Protein AF-A0A2D4SNC1-F1 (afdb_monomer_lite)

Secondary structure (DSSP, 8-state):
----------------------PPP--------HHHHHTT-------TT--SS--TTSBP---EEEBTTS-EEEHHHH--SS-EEEEEETT-BS-SS--SBGGGG-HHHHHHHS-SSEEEEEE--SS-HHHHHHHHHHHHHHHHHHHHTS-HHHHHHHHTTEEEBSS-TTT--HHHHHHHHSTTTBTBEEE-TT-BEEE----EEEEEE-HHHHHHTS--EEE-GGGGHHHHHHHHHHHHHHHHHHTS---------S----S------PPPPHHHHTT-S----------S-TTS-STTTSPPS----------TT-

pLDDT: mean 86.46, std 18.48, range [23.72, 98.62]

Foldseek 3Di:
DDDDDDDDDDDDDDDDDPDDCPDDPPPPPQVDDPVCVVVVHGFDQQDCVFDLDQWFFGFHHWFWFQFPVRDIDICNVPGGLGAKEWEAEQQDAQDPVGRHGLLVFPPLLLLVLADLRYAYEYAYAQDPLVNLQVVLVVSVVSLVVSLVVDDPVSSVSCVVRYTYTNGHLCPGDTSSVNLCVFQQAVRIWMQASVSGIGRDDFAFDPVQADPVCVVVVHDGTTGHPSSVSVVNVVSVVVVVVVVVVVPDPDPDDDFDPLDDDDPDDDTDDDDDDPVVVVVDDDDDDDDDADFPGRRHYCVPGGDDPDDDDDDDDDDPPD

Structure (mmCIF, N/CA/C/O backbone):
data_AF-A0A2D4SNC1-F1
#
_entry.id   AF-A0A2D4SNC1-F1
#
loop_
_atom_site.group_PDB
_atom_site.id
_atom_site.type_symbol
_atom_site.label_atom_id
_atom_site.label_alt_id
_atom_site.label_comp_id
_atom_site.label_asym_id
_atom_site.label_entity_id
_atom_site.label_seq_id
_atom_site.pdbx_PDB_ins_code
_atom_site.Cartn_x
_atom_site.Cartn_y
_atom_site.Cartn_z
_atom_site.occupancy
_atom_site.B_iso_or_equiv
_atom_site.auth_seq_id
_atom_site.auth_comp_id
_atom_site.auth_asym_id
_atom_site.auth_atom_id
_atom_site.pdbx_PDB_model_num
ATOM 1 N N . MET A 1 1 ? -47.574 -10.668 6.211 1.00 33.91 1 MET A N 1
ATOM 2 C CA . MET A 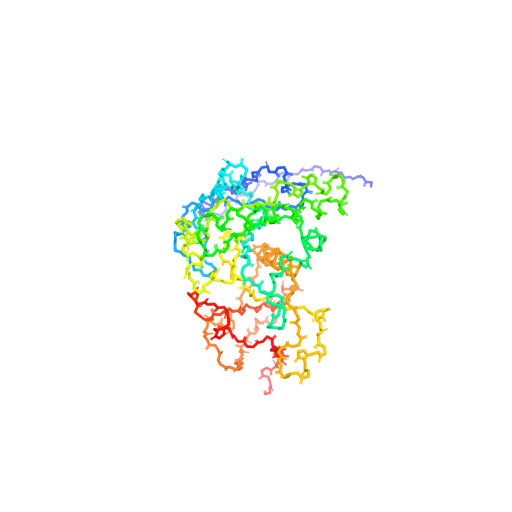1 1 ? -48.946 -10.119 6.174 1.00 33.91 1 MET A CA 1
ATOM 3 C C . MET A 1 1 ? -48.933 -8.880 7.048 1.00 33.91 1 MET A C 1
ATOM 5 O O . MET A 1 1 ? -48.588 -8.988 8.215 1.00 33.91 1 MET A O 1
ATOM 9 N N . TYR A 1 2 ? -49.148 -7.723 6.427 1.00 30.44 2 TYR A N 1
ATOM 10 C CA . TYR A 1 2 ? -49.111 -6.397 7.040 1.00 30.44 2 TYR A CA 1
ATOM 11 C C . TYR A 1 2 ? -50.141 -6.247 8.159 1.00 30.44 2 TYR A C 1
ATOM 13 O O . TYR A 1 2 ? -51.284 -6.667 7.981 1.00 30.44 2 TYR A O 1
ATOM 21 N N . GLN A 1 3 ? -49.785 -5.512 9.214 1.00 27.41 3 GLN A N 1
ATOM 22 C CA . GLN A 1 3 ? -50.750 -4.635 9.869 1.00 27.41 3 GLN A CA 1
ATOM 23 C C . GLN A 1 3 ? -50.052 -3.424 10.500 1.00 27.41 3 GLN A C 1
ATOM 25 O O . GLN A 1 3 ? -49.292 -3.539 11.453 1.00 27.41 3 GLN A O 1
ATOM 30 N N . VAL A 1 4 ? -50.319 -2.264 9.902 1.00 28.91 4 VAL A N 1
ATOM 31 C CA . VAL A 1 4 ? -50.059 -0.918 10.424 1.00 28.91 4 VAL A CA 1
ATOM 32 C C . VAL A 1 4 ? -51.271 -0.501 11.257 1.00 28.91 4 VAL A C 1
ATOM 34 O O . VAL A 1 4 ? -52.400 -0.755 10.833 1.00 28.91 4 VAL A O 1
ATOM 37 N N . LEU A 1 5 ? -51.061 0.198 12.379 1.00 24.62 5 LEU A N 1
ATOM 38 C CA . LEU A 1 5 ? -52.066 1.098 12.953 1.00 24.62 5 LEU A CA 1
ATOM 39 C C . LEU A 1 5 ? -51.427 2.252 13.742 1.00 24.62 5 LEU A C 1
ATOM 41 O O . LEU A 1 5 ? -50.414 2.094 14.414 1.00 24.62 5 LEU A O 1
ATOM 45 N N . LEU A 1 6 ? -52.045 3.417 13.552 1.00 23.72 6 LEU A N 1
ATOM 46 C CA . LEU A 1 6 ? -51.627 4.782 13.862 1.00 23.72 6 LEU A CA 1
ATOM 47 C C . LEU A 1 6 ? -51.580 5.155 15.356 1.00 23.72 6 LEU A C 1
ATOM 49 O O . LEU A 1 6 ? -52.456 4.778 16.123 1.00 23.72 6 LEU A O 1
ATOM 53 N N . SER A 1 7 ? -50.632 6.056 15.647 1.00 26.28 7 SER A N 1
ATOM 54 C CA . SER A 1 7 ? -50.731 7.322 16.405 1.00 26.28 7 SER A CA 1
ATOM 55 C C . SER A 1 7 ? -51.673 7.427 17.613 1.00 26.28 7 SER A C 1
ATOM 57 O O . SER A 1 7 ? -52.896 7.418 17.483 1.00 26.28 7 SER A O 1
ATOM 59 N N . SER A 1 8 ? -51.079 7.793 18.751 1.00 26.48 8 SER A N 1
ATOM 60 C CA . SER A 1 8 ? -51.712 8.688 19.723 1.00 26.48 8 SER A CA 1
ATOM 61 C C . SER A 1 8 ? -50.658 9.537 20.438 1.00 26.48 8 SER A C 1
ATOM 63 O O . SER A 1 8 ? -49.834 9.012 21.186 1.00 26.48 8 SER A O 1
ATOM 65 N N . LEU A 1 9 ? -50.720 10.853 20.195 1.00 26.95 9 LEU A N 1
ATOM 66 C CA . LEU A 1 9 ? -50.088 11.904 20.991 1.00 26.95 9 LEU A CA 1
ATOM 67 C C . LEU A 1 9 ? -50.525 11.792 22.459 1.00 26.95 9 LEU A C 1
ATOM 69 O O . LEU A 1 9 ? -51.722 11.769 22.743 1.00 26.95 9 LEU A O 1
ATOM 73 N N . TRP A 1 10 ? -49.561 11.867 23.372 1.00 27.09 10 TRP A N 1
ATOM 74 C CA . TRP A 1 10 ? -49.784 12.287 24.752 1.00 27.09 10 TRP A CA 1
ATOM 75 C C . TRP A 1 10 ? -48.894 13.494 25.045 1.00 27.09 10 TRP A C 1
ATOM 77 O O . TRP A 1 10 ? -47.672 13.403 24.993 1.00 27.09 10 TRP A O 1
ATOM 87 N N . PHE A 1 11 ? -49.529 14.626 25.347 1.00 27.56 11 PHE A N 1
ATOM 88 C CA . PHE A 1 11 ? -48.913 15.743 26.057 1.00 27.56 11 PHE A CA 1
ATOM 89 C C . PHE A 1 11 ? -49.155 15.535 27.554 1.00 27.56 11 PHE A C 1
ATOM 91 O O . PHE A 1 11 ? -50.308 15.483 27.979 1.00 27.56 11 PHE A O 1
ATOM 98 N N . LEU A 1 12 ? -48.085 15.474 28.345 1.00 31.78 12 LEU A N 1
ATOM 99 C CA . LEU A 1 12 ? -48.067 15.750 29.784 1.00 31.78 12 LEU A CA 1
ATOM 100 C C . LEU A 1 12 ? -46.707 16.389 30.096 1.00 31.78 12 LEU A C 1
ATOM 102 O O . LEU A 1 12 ? -45.673 15.903 29.649 1.00 31.78 12 LEU A O 1
ATOM 106 N N . GLY A 1 13 ? -46.746 17.550 30.749 1.00 27.00 13 GLY A N 1
ATOM 107 C CA . GLY A 1 13 ? -45.653 18.516 30.770 1.00 27.00 13 GLY A CA 1
ATOM 108 C C . GLY A 1 13 ? -44.622 18.384 31.895 1.00 27.00 13 GLY A C 1
ATOM 109 O O . GLY A 1 13 ? -44.850 17.738 32.912 1.00 27.00 13 GLY A O 1
ATOM 110 N N . CYS A 1 14 ? -43.539 19.131 31.654 1.00 28.50 14 CYS A N 1
ATOM 111 C CA . CYS A 1 14 ? -42.596 19.798 32.558 1.00 28.50 14 CYS A CA 1
ATOM 112 C C . CYS A 1 14 ? -41.757 18.962 33.542 1.00 28.50 14 CYS A C 1
ATOM 114 O O . CYS A 1 14 ? -42.181 18.649 34.650 1.00 28.50 14 CYS A O 1
ATOM 116 N N . SER A 1 15 ? -40.472 18.833 33.204 1.00 31.33 15 SER A N 1
ATOM 117 C CA . SER A 1 15 ? -39.383 19.166 34.127 1.00 31.33 15 SER A CA 1
ATOM 118 C C . SER A 1 15 ? -38.319 19.923 33.335 1.00 31.33 15 SER A C 1
ATOM 120 O O . SER A 1 15 ? -37.791 19.390 32.362 1.00 31.33 15 SER A O 1
ATOM 122 N N . ASP A 1 16 ? -38.030 21.158 33.742 1.00 36.19 16 ASP A N 1
ATOM 123 C CA . ASP A 1 16 ? -36.970 21.988 33.173 1.00 36.19 16 ASP A CA 1
ATOM 124 C C . ASP A 1 16 ? -35.609 21.324 33.428 1.00 36.19 16 ASP A C 1
ATOM 126 O O . ASP A 1 16 ? -35.079 21.336 34.540 1.00 36.19 16 ASP A O 1
ATOM 130 N N . LYS A 1 17 ? -35.052 20.714 32.386 1.00 34.75 17 LYS A N 1
ATOM 131 C CA . LYS A 1 17 ? -33.611 20.559 32.214 1.00 34.75 17 LYS A CA 1
ATOM 132 C C . LYS A 1 17 ? -33.291 21.211 30.882 1.00 34.75 17 LYS A C 1
ATOM 134 O O . LYS A 1 17 ? -33.881 20.839 29.872 1.00 34.75 17 LYS A O 1
ATOM 139 N N . GLU A 1 18 ? -32.413 22.207 30.913 1.00 34.00 18 GLU A N 1
ATOM 140 C CA . GLU A 1 18 ? -31.796 22.762 29.713 1.00 34.00 18 GLU A CA 1
ATOM 141 C C . GLU A 1 18 ? -31.235 21.592 28.901 1.00 34.00 18 GLU A C 1
ATOM 143 O O . GLU A 1 18 ? -30.325 20.891 29.342 1.00 34.00 18 GLU A O 1
ATOM 148 N N . ALA A 1 19 ? -31.867 21.322 27.761 1.00 33.94 19 ALA A N 1
ATOM 149 C CA . ALA A 1 19 ? -31.301 20.456 26.753 1.00 33.94 19 ALA A CA 1
ATOM 150 C C . ALA A 1 19 ? -30.138 21.237 26.145 1.00 33.94 19 ALA A C 1
ATOM 152 O O . ALA A 1 19 ? -30.351 22.295 25.550 1.00 33.94 19 ALA A O 1
ATOM 153 N N . GLU A 1 20 ? -28.917 20.742 26.342 1.00 39.06 20 GLU A N 1
ATOM 154 C CA . GLU A 1 20 ? -27.813 21.115 25.471 1.00 39.06 20 GLU A CA 1
ATOM 155 C C . GLU A 1 20 ? -28.263 20.862 24.032 1.00 39.06 20 GLU A C 1
ATOM 157 O O . GLU A 1 20 ? -28.732 19.773 23.686 1.00 39.06 20 GLU A O 1
ATOM 162 N N . ASP A 1 21 ? -28.175 21.923 23.235 1.00 34.75 21 ASP A N 1
ATOM 163 C CA . ASP A 1 21 ? -28.351 21.945 21.791 1.00 34.75 21 ASP A CA 1
ATOM 164 C C . ASP A 1 21 ? -27.293 21.027 21.168 1.00 34.75 21 ASP A C 1
ATOM 166 O O . ASP A 1 21 ? -26.218 21.447 20.743 1.00 34.75 21 ASP A O 1
ATOM 170 N N . THR A 1 22 ? -27.567 19.725 21.202 1.00 42.84 22 THR A N 1
ATOM 171 C CA . THR A 1 22 ? -26.913 18.766 20.326 1.00 42.84 22 THR A CA 1
ATOM 172 C C . THR A 1 22 ? -27.479 19.064 18.952 1.00 42.84 22 THR A C 1
ATOM 174 O O . THR A 1 22 ? -28.633 18.753 18.652 1.00 42.84 22 THR A O 1
ATOM 177 N N . GLY A 1 23 ? -26.685 19.800 18.170 1.00 40.81 23 GLY A N 1
ATOM 178 C CA . GLY A 1 23 ? -27.025 20.186 16.809 1.00 40.81 23 GLY A CA 1
ATOM 179 C C . GLY A 1 23 ? -27.546 18.992 16.000 1.00 40.81 23 GLY A C 1
ATOM 180 O O . GLY A 1 23 ? -27.315 17.838 16.371 1.00 40.81 23 GLY A O 1
ATOM 181 N N . PRO A 1 24 ? -28.275 19.253 14.902 1.00 33.28 24 PRO A N 1
ATOM 182 C CA . PRO A 1 24 ? -28.911 18.196 14.127 1.00 33.28 24 PRO A CA 1
ATOM 183 C C . PRO A 1 24 ? -27.893 17.099 13.782 1.00 33.28 24 PRO A C 1
ATOM 185 O O . PRO A 1 24 ? -26.728 17.437 13.539 1.00 33.28 24 PRO A O 1
ATOM 188 N N . PRO A 1 25 ? -28.311 15.815 13.750 1.00 39.34 25 PRO A N 1
ATOM 189 C CA . PRO A 1 25 ? -27.448 14.731 13.304 1.00 39.34 25 PRO A CA 1
ATOM 190 C C . PRO A 1 25 ? -26.804 15.168 11.997 1.00 39.34 25 PRO A C 1
ATOM 192 O O . PRO A 1 25 ? -27.516 15.598 11.083 1.00 39.34 25 PRO A O 1
ATOM 195 N N . GLN A 1 26 ? -25.475 15.147 11.937 1.00 37.78 26 GLN A N 1
ATOM 196 C CA . GLN A 1 26 ? -24.800 15.372 10.672 1.00 37.78 26 GLN A CA 1
ATOM 197 C C . GLN A 1 26 ? -25.273 14.251 9.750 1.00 37.78 26 GLN A C 1
ATOM 199 O O . GLN A 1 26 ? -24.930 13.092 9.960 1.00 37.78 26 GLN A O 1
ATOM 204 N N . GLU A 1 27 ? -26.134 14.581 8.785 1.00 37.00 27 GLU A N 1
ATOM 205 C CA . GLU A 1 27 ? -26.330 13.728 7.623 1.00 37.00 27 GLU A CA 1
ATOM 206 C C . GLU A 1 27 ? -24.935 13.528 7.038 1.00 37.00 27 GLU A C 1
ATOM 208 O O . GLU A 1 27 ? -24.323 14.481 6.545 1.00 37.00 27 GLU A O 1
ATOM 213 N N . GLU A 1 28 ? -24.402 12.312 7.166 1.00 44.56 28 GLU A N 1
ATOM 214 C CA . GLU A 1 28 ? -23.224 11.906 6.422 1.00 44.56 28 GLU A CA 1
ATOM 215 C C . GLU A 1 28 ? -23.530 12.188 4.956 1.00 44.56 28 GLU A C 1
ATOM 217 O O . GLU A 1 28 ? -24.399 11.561 4.345 1.00 44.56 28 GLU A O 1
ATOM 222 N N . VAL A 1 29 ? -22.862 13.195 4.397 1.00 42.59 29 VAL A N 1
ATOM 223 C CA . VAL A 1 29 ? -22.907 13.458 2.966 1.00 42.59 29 VAL A CA 1
ATOM 224 C C . VAL A 1 29 ? -22.148 12.307 2.326 1.00 42.59 29 VAL A C 1
ATOM 226 O O . VAL A 1 29 ? -20.944 12.387 2.096 1.00 42.59 29 VAL A O 1
ATOM 229 N N . GLN A 1 30 ? -22.855 11.203 2.099 1.00 51.16 30 GLN A N 1
ATOM 230 C CA . GLN A 1 30 ? -22.374 10.082 1.321 1.00 51.16 30 GLN A CA 1
ATOM 231 C C . GLN A 1 30 ? -22.203 10.626 -0.095 1.00 51.16 30 GLN A C 1
ATOM 233 O O . GLN A 1 30 ? -23.166 10.846 -0.833 1.00 51.16 30 GLN A O 1
ATOM 238 N N . THR A 1 31 ? -20.972 10.999 -0.435 1.00 57.25 31 THR A N 1
ATOM 239 C CA . THR A 1 31 ? -20.650 11.468 -1.775 1.00 57.25 31 THR A CA 1
ATOM 240 C C . THR A 1 31 ? -20.818 10.273 -2.695 1.00 57.25 31 THR A C 1
ATOM 242 O O . THR A 1 31 ? -19.994 9.369 -2.677 1.00 57.25 31 THR A O 1
ATOM 245 N N . ASP A 1 32 ? -21.919 10.242 -3.440 1.00 73.69 32 ASP A N 1
ATOM 246 C CA . ASP A 1 32 ? -22.297 9.138 -4.319 1.00 73.69 32 ASP A CA 1
ATOM 247 C C . ASP A 1 32 ? -21.195 8.914 -5.371 1.00 73.69 32 ASP A C 1
ATOM 249 O O . ASP A 1 32 ? -21.116 9.628 -6.375 1.00 73.69 32 ASP A O 1
ATOM 253 N N . HIS A 1 33 ? -20.281 7.974 -5.115 1.00 86.12 33 HIS A N 1
ATOM 254 C CA . HIS A 1 33 ? -19.186 7.661 -6.024 1.00 86.12 33 HIS A CA 1
ATOM 255 C C . HIS A 1 33 ? -19.482 6.328 -6.723 1.00 86.12 33 HIS A C 1
ATOM 257 O O . HIS A 1 33 ? -19.559 5.297 -6.047 1.00 86.12 33 HIS A O 1
ATOM 263 N N . PRO A 1 34 ? -19.605 6.293 -8.069 1.00 88.19 34 PRO A N 1
ATOM 264 C CA . PRO A 1 34 ? -20.082 5.114 -8.794 1.00 88.19 34 PRO A CA 1
ATOM 265 C C . PRO A 1 34 ? -19.325 3.825 -8.475 1.00 88.19 34 PRO A C 1
ATOM 267 O O . PRO A 1 34 ? -19.933 2.758 -8.437 1.00 88.19 34 PRO A O 1
ATOM 270 N N . ILE A 1 35 ? -18.012 3.919 -8.231 1.00 90.94 35 ILE A N 1
ATOM 271 C CA . ILE A 1 35 ? -17.205 2.749 -7.878 1.00 90.94 35 ILE A CA 1
ATOM 272 C C . ILE A 1 35 ? -17.500 2.223 -6.480 1.00 90.94 35 ILE A C 1
ATOM 274 O O . ILE A 1 35 ? -17.614 1.019 -6.291 1.00 90.94 35 ILE A O 1
ATOM 278 N N . CYS A 1 36 ? -17.677 3.125 -5.519 1.00 94.31 36 CYS A N 1
ATOM 279 C CA . CYS A 1 36 ? -17.897 2.761 -4.132 1.00 94.31 36 CYS A CA 1
ATOM 280 C C . CYS A 1 36 ? -19.270 2.103 -4.000 1.00 94.31 36 CYS A C 1
ATOM 282 O O . CYS A 1 36 ? -19.387 1.044 -3.399 1.00 94.31 36 CYS A O 1
ATOM 284 N N . ASN A 1 37 ? -20.268 2.623 -4.718 1.00 93.25 37 ASN A N 1
ATOM 285 C CA . ASN A 1 37 ? -21.588 2.002 -4.816 1.00 93.25 37 ASN A CA 1
ATOM 286 C C . ASN A 1 37 ? -21.551 0.629 -5.486 1.00 93.25 37 ASN A C 1
ATOM 288 O O . ASN A 1 37 ? -22.231 -0.292 -5.046 1.00 93.25 37 ASN A O 1
ATOM 292 N N . ALA A 1 38 ? -20.782 0.485 -6.571 1.00 92.50 38 ALA A N 1
ATOM 293 C CA . ALA A 1 38 ? -20.667 -0.787 -7.279 1.00 92.50 38 ALA A CA 1
ATOM 294 C C . ALA A 1 38 ? -20.031 -1.885 -6.414 1.00 92.50 38 ALA A C 1
ATOM 296 O O . ALA A 1 38 ? -20.286 -3.064 -6.654 1.00 92.50 38 ALA A O 1
ATOM 297 N N . LEU A 1 39 ? -19.215 -1.492 -5.433 1.00 93.44 39 LEU A N 1
ATOM 298 C CA . LEU A 1 39 ? -18.509 -2.390 -4.524 1.00 93.44 39 LEU A CA 1
ATOM 299 C C . LEU A 1 39 ? -19.138 -2.465 -3.124 1.00 93.44 39 LEU A C 1
ATOM 301 O O . LEU A 1 39 ? -18.616 -3.191 -2.289 1.00 93.44 39 LEU A O 1
ATOM 305 N N . ASP A 1 40 ? -20.238 -1.747 -2.877 1.00 93.56 40 ASP A N 1
ATOM 306 C CA . ASP A 1 40 ? -20.880 -1.624 -1.558 1.00 93.56 40 ASP A CA 1
ATOM 307 C C . ASP A 1 40 ? -19.918 -1.137 -0.458 1.00 93.56 40 ASP A C 1
ATOM 309 O O . ASP A 1 40 ? -19.851 -1.655 0.653 1.00 93.56 40 ASP A O 1
ATOM 313 N N . LEU A 1 41 ? -19.114 -0.130 -0.803 1.00 93.56 41 LEU A N 1
ATOM 314 C CA . LEU A 1 41 ? -18.071 0.421 0.047 1.00 93.56 41 LEU A CA 1
ATOM 315 C C . LEU A 1 41 ? -18.391 1.867 0.448 1.00 93.56 41 LEU A C 1
ATOM 317 O O . LEU A 1 41 ? -18.772 2.666 -0.410 1.00 93.56 41 LEU A O 1
ATOM 321 N N . PRO A 1 42 ? -18.172 2.264 1.716 1.00 92.44 42 PRO A N 1
ATOM 322 C CA . PRO A 1 42 ? -18.365 3.648 2.122 1.00 92.44 42 PRO A CA 1
ATOM 323 C C . PRO A 1 42 ? -17.317 4.562 1.488 1.00 92.44 42 PRO A C 1
ATOM 325 O O . PRO A 1 42 ? -16.141 4.199 1.361 1.00 92.44 42 PRO A O 1
ATOM 328 N N . THR A 1 43 ? -17.760 5.766 1.132 1.00 92.62 43 THR A N 1
ATOM 329 C CA . THR A 1 43 ? -16.894 6.872 0.723 1.00 92.62 43 THR A CA 1
ATOM 330 C C . THR A 1 43 ? -16.358 7.611 1.934 1.00 92.62 43 THR A C 1
ATOM 332 O O . THR A 1 43 ? -17.047 7.739 2.944 1.00 92.62 43 THR A O 1
ATOM 335 N N . ARG A 1 44 ? -15.163 8.180 1.800 1.00 91.81 44 ARG A N 1
ATOM 336 C CA . ARG A 1 44 ? -14.563 9.064 2.802 1.00 91.81 44 ARG A CA 1
ATOM 337 C C . ARG A 1 44 ? -14.079 10.339 2.118 1.00 91.81 44 ARG A C 1
ATOM 339 O O . ARG A 1 44 ? -13.473 10.238 1.050 1.00 91.81 44 ARG A O 1
ATOM 346 N N . PRO A 1 45 ? -14.327 11.528 2.688 1.00 94.25 45 PRO A N 1
ATOM 347 C CA . PRO A 1 45 ? -13.803 12.761 2.121 1.00 94.25 45 PRO A CA 1
ATOM 348 C C . PRO A 1 45 ? -12.272 12.757 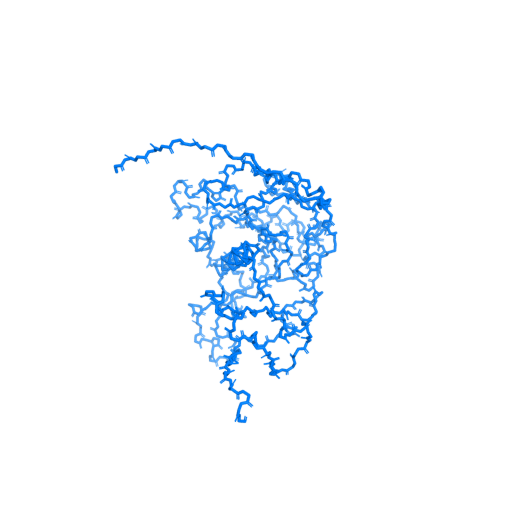2.166 1.00 94.25 45 PRO A C 1
ATOM 350 O O . PRO A 1 45 ? -11.671 12.178 3.069 1.00 94.25 45 PRO A O 1
ATOM 353 N N . TYR A 1 46 ? -11.654 13.419 1.193 1.00 96.25 46 TYR A N 1
ATOM 354 C CA . TYR A 1 46 ? -10.212 13.636 1.190 1.00 96.25 46 TYR A CA 1
ATOM 355 C C . TYR A 1 46 ? -9.814 14.572 2.341 1.00 96.25 46 TYR A C 1
ATOM 357 O O . TYR A 1 46 ? -10.347 15.681 2.457 1.00 96.25 46 TYR A O 1
ATOM 365 N N . ASP A 1 47 ? -8.859 14.157 3.172 1.00 95.88 47 ASP A N 1
ATOM 366 C CA . ASP A 1 47 ? -8.302 14.990 4.234 1.00 95.88 47 ASP A CA 1
ATOM 367 C C . ASP A 1 47 ? -7.197 15.897 3.675 1.00 95.88 47 ASP A C 1
ATOM 369 O O . ASP A 1 47 ? -6.020 15.543 3.592 1.00 95.88 47 ASP A O 1
ATOM 373 N N . SER A 1 48 ? -7.585 17.125 3.329 1.00 95.50 48 SER A N 1
ATOM 374 C CA . SER A 1 48 ? -6.663 18.157 2.834 1.00 95.50 48 SER A CA 1
ATOM 375 C C . SER A 1 48 ? -5.594 18.611 3.838 1.00 95.50 48 SER A C 1
ATOM 377 O O . SER A 1 48 ? -4.693 19.361 3.462 1.00 95.50 48 SER A O 1
ATOM 379 N N . THR A 1 49 ? -5.681 18.189 5.103 1.00 95.06 49 THR A N 1
ATOM 380 C CA . THR A 1 49 ? -4.699 18.523 6.144 1.00 95.06 49 THR A CA 1
ATOM 381 C C . THR A 1 49 ? -3.548 17.522 6.234 1.00 95.06 49 THR A C 1
ATOM 383 O O . THR A 1 49 ? -2.598 17.761 6.984 1.00 95.06 49 THR A O 1
ATOM 386 N N . GLY A 1 50 ? -3.590 16.447 5.434 1.00 93.06 50 GLY A N 1
ATOM 387 C CA . GLY A 1 50 ? -2.526 15.454 5.347 1.00 93.06 50 GLY A CA 1
ATOM 388 C C . GLY A 1 50 ? -1.147 16.096 5.114 1.00 93.06 50 GLY A C 1
ATOM 389 O O . GLY A 1 50 ? -0.979 16.883 4.172 1.00 93.06 50 GLY A O 1
ATOM 390 N N . PRO A 1 51 ? -0.141 15.818 5.965 1.00 93.00 51 PRO A N 1
ATOM 391 C CA . PRO A 1 51 ? 1.184 16.402 5.819 1.00 93.00 51 PRO A CA 1
ATOM 392 C C . PRO A 1 51 ? 1.900 15.896 4.560 1.00 93.00 51 PRO A C 1
ATOM 394 O O . PRO A 1 51 ? 1.732 14.765 4.121 1.00 93.00 51 PRO A O 1
ATOM 397 N N . GLN A 1 52 ? 2.813 16.713 4.034 1.00 92.44 52 GLN A N 1
ATOM 398 C CA . GLN A 1 52 ? 3.769 16.290 2.996 1.00 92.44 52 GLN A CA 1
ATOM 399 C C . GLN A 1 52 ? 4.920 15.435 3.562 1.00 92.44 52 GLN A C 1
ATOM 401 O O . GLN A 1 52 ? 5.833 15.057 2.840 1.00 92.44 52 GLN A O 1
ATOM 406 N N . MET A 1 53 ? 4.897 15.148 4.867 1.00 89.88 53 MET A N 1
ATOM 407 C CA . MET A 1 53 ? 5.868 14.280 5.520 1.00 89.88 53 MET A CA 1
ATOM 408 C C . MET A 1 53 ? 5.488 12.822 5.287 1.00 89.88 53 MET A C 1
ATOM 410 O O . MET A 1 53 ? 4.400 12.390 5.660 1.00 89.88 53 MET A O 1
ATOM 414 N N . PHE A 1 54 ? 6.419 12.050 4.737 1.00 94.12 54 PHE A N 1
ATOM 415 C CA . PHE A 1 54 ? 6.205 10.631 4.510 1.00 94.12 54 PHE A CA 1
ATOM 416 C C . PHE A 1 54 ? 6.505 9.809 5.771 1.00 94.12 54 PHE A C 1
ATOM 418 O O . PHE A 1 54 ? 7.661 9.495 6.059 1.00 94.12 54 PHE A O 1
ATOM 425 N N . ARG A 1 55 ? 5.464 9.469 6.538 1.00 94.69 55 ARG A N 1
ATOM 426 C CA . ARG A 1 55 ? 5.579 8.727 7.803 1.00 94.69 55 ARG A CA 1
ATOM 427 C C . ARG A 1 55 ? 4.475 7.682 7.929 1.00 94.69 55 ARG A C 1
ATOM 429 O O . ARG A 1 55 ? 3.318 7.962 7.625 1.00 94.69 55 ARG A O 1
ATOM 436 N N . ARG A 1 56 ? 4.816 6.490 8.431 1.00 93.69 56 ARG A N 1
ATOM 437 C CA . ARG A 1 56 ? 3.868 5.374 8.574 1.00 93.69 56 ARG A CA 1
ATOM 438 C C . ARG A 1 56 ? 2.650 5.774 9.412 1.00 93.69 56 ARG A C 1
ATOM 440 O O . ARG A 1 56 ? 2.787 6.422 10.452 1.00 93.69 56 ARG A O 1
ATOM 447 N N . HIS A 1 57 ? 1.473 5.346 8.970 1.00 93.19 57 HIS A N 1
ATOM 448 C CA . HIS A 1 57 ? 0.162 5.583 9.576 1.00 93.19 57 HIS A CA 1
ATOM 449 C C . HIS A 1 57 ? -0.264 7.053 9.699 1.00 93.19 57 HIS A C 1
ATOM 451 O O . HIS A 1 57 ? -1.313 7.323 10.283 1.00 93.19 57 HIS A O 1
ATOM 457 N N . GLN A 1 58 ? 0.507 8.007 9.168 1.00 94.12 58 GLN A N 1
ATOM 458 C CA . GLN A 1 58 ? 0.024 9.376 9.021 1.00 94.12 58 GLN A CA 1
ATOM 459 C C . GLN A 1 58 ? -0.839 9.495 7.762 1.00 94.12 58 GLN A C 1
ATOM 461 O O . GLN A 1 58 ? -0.575 8.778 6.791 1.00 94.12 58 GLN A O 1
ATOM 466 N N . PRO A 1 59 ? -1.838 10.395 7.757 1.00 96.12 59 PRO A N 1
ATOM 467 C CA . PRO A 1 59 ? -2.543 10.742 6.535 1.00 96.12 59 PRO A CA 1
ATOM 468 C C . PRO A 1 59 ? -1.550 11.228 5.473 1.00 96.12 59 PRO A C 1
ATOM 470 O O . PRO A 1 59 ? -0.700 12.074 5.747 1.00 96.12 59 PRO A O 1
ATOM 473 N N . ALA A 1 60 ? -1.642 10.694 4.264 1.00 97.56 60 ALA A N 1
ATOM 474 C CA . ALA A 1 60 ? -0.890 11.156 3.115 1.00 97.56 60 ALA A CA 1
ATOM 475 C C . ALA A 1 60 ? -1.374 12.553 2.721 1.00 97.56 60 ALA A C 1
ATOM 477 O O . ALA A 1 60 ? -2.573 12.766 2.558 1.00 97.56 60 ALA A O 1
ATOM 478 N N . GLY A 1 61 ? -0.462 13.507 2.556 1.00 97.50 61 GLY A N 1
ATOM 479 C CA . GLY A 1 61 ? -0.769 14.744 1.844 1.00 97.50 61 GLY A CA 1
ATOM 480 C C . GLY A 1 61 ? -1.024 14.512 0.352 1.00 97.50 61 GLY A C 1
ATOM 481 O O . GLY A 1 61 ? -0.836 13.416 -0.177 1.00 97.50 61 GLY A O 1
ATOM 482 N N . ASP A 1 62 ? -1.421 15.576 -0.346 1.00 97.62 62 ASP A N 1
ATOM 483 C CA . ASP A 1 62 ? -1.698 15.481 -1.781 1.00 97.62 62 ASP A CA 1
ATOM 484 C C . ASP A 1 62 ? -0.405 15.250 -2.563 1.00 97.62 62 ASP A C 1
ATOM 486 O O . ASP A 1 62 ? 0.670 15.707 -2.160 1.00 97.62 62 ASP A O 1
ATOM 490 N N . PHE A 1 63 ? -0.511 14.592 -3.708 1.00 97.12 63 PHE A N 1
ATOM 491 C CA . PHE A 1 63 ? 0.591 14.447 -4.646 1.00 97.12 63 PHE A CA 1
ATOM 492 C C . PHE A 1 63 ? 0.066 14.409 -6.074 1.00 97.12 63 PHE A C 1
ATOM 494 O O . PHE A 1 63 ? -1.071 14.013 -6.325 1.00 97.12 63 PHE A O 1
ATOM 501 N N . SER A 1 64 ? 0.952 14.741 -7.011 1.00 97.50 64 SER A N 1
ATOM 502 C CA . SER A 1 64 ? 0.734 14.536 -8.437 1.00 97.50 64 SER A CA 1
ATOM 503 C C . SER A 1 64 ? 1.917 13.785 -9.033 1.00 97.50 64 SER A C 1
ATOM 505 O O . SER A 1 64 ? 3.070 14.118 -8.755 1.00 97.50 64 SER A O 1
ATOM 507 N N . VAL A 1 65 ? 1.640 12.792 -9.872 1.00 97.12 65 VAL A N 1
ATOM 508 C CA . VAL A 1 65 ? 2.664 11.980 -10.536 1.00 97.12 65 VAL A CA 1
ATOM 509 C C . VAL A 1 65 ? 2.394 11.906 -12.041 1.00 97.12 65 VAL A C 1
ATOM 511 O O . VAL A 1 65 ? 1.259 11.627 -12.436 1.00 97.12 65 VAL A O 1
ATOM 514 N N . PRO A 1 66 ? 3.392 12.182 -12.903 1.00 96.88 66 PRO A N 1
ATOM 515 C CA . PRO A 1 66 ? 3.231 11.998 -14.339 1.00 96.88 66 PRO A CA 1
ATOM 516 C C . PRO A 1 66 ? 3.162 10.505 -14.666 1.00 96.88 66 PRO A C 1
ATOM 518 O O . PRO A 1 66 ? 3.935 9.704 -14.134 1.00 96.88 66 PRO A O 1
ATOM 521 N N . LEU A 1 67 ? 2.258 10.138 -15.565 1.00 97.75 67 LEU A N 1
ATOM 522 C CA . LEU A 1 67 ? 2.117 8.791 -16.100 1.00 97.75 67 LEU A CA 1
ATOM 523 C C . LEU A 1 67 ? 2.701 8.716 -17.512 1.00 97.75 67 LEU A C 1
ATOM 525 O O . LEU A 1 67 ? 2.869 9.726 -18.202 1.00 97.75 67 LEU A O 1
ATOM 529 N N . ARG A 1 68 ? 3.024 7.501 -17.952 1.00 96.38 68 ARG A N 1
ATOM 530 C CA . ARG A 1 68 ? 3.610 7.262 -19.279 1.00 96.38 68 ARG A CA 1
ATOM 531 C C . ARG A 1 68 ? 2.678 7.563 -20.446 1.00 96.38 68 ARG A C 1
ATOM 533 O O . ARG A 1 68 ? 3.149 7.940 -21.515 1.00 96.38 68 ARG A O 1
ATOM 540 N N . ASP A 1 69 ? 1.369 7.482 -20.230 1.00 94.25 69 ASP A N 1
ATOM 541 C CA . ASP A 1 69 ? 0.359 7.868 -21.221 1.00 94.25 69 ASP A CA 1
ATOM 542 C C . ASP A 1 69 ? 0.291 9.395 -21.460 1.00 94.25 69 ASP A C 1
ATOM 544 O O . ASP A 1 69 ? -0.493 9.870 -22.284 1.00 94.25 69 ASP A O 1
ATOM 548 N N . GLY A 1 70 ? 1.127 10.169 -20.756 1.00 95.25 70 GLY A N 1
ATOM 549 C CA . GLY A 1 70 ? 1.209 11.623 -20.832 1.00 95.25 70 GLY A CA 1
ATOM 550 C C . GLY A 1 70 ? 0.222 12.346 -19.917 1.00 95.25 70 GLY A C 1
ATOM 551 O O . GLY A 1 70 ? 0.212 13.579 -19.898 1.00 95.25 70 GLY A O 1
ATOM 552 N N . SER A 1 71 ? -0.603 11.614 -19.168 1.00 96.88 71 SER A N 1
ATOM 553 C CA . SER A 1 71 ? -1.483 12.182 -18.152 1.00 96.88 71 SER A CA 1
ATOM 554 C C . SER A 1 71 ? -0.747 12.425 -16.828 1.00 96.88 71 SER A C 1
ATOM 556 O O . SER A 1 71 ? 0.385 11.986 -16.616 1.00 96.88 71 SER A O 1
ATOM 558 N N . THR A 1 72 ? -1.404 13.148 -15.923 1.00 97.69 72 THR A N 1
ATOM 559 C CA . THR A 1 72 ? -0.959 13.325 -14.538 1.00 97.69 72 THR A CA 1
ATOM 560 C C . THR A 1 72 ? -2.029 12.761 -13.622 1.00 97.69 72 THR A C 1
ATOM 562 O O . THR A 1 72 ? -3.210 13.079 -13.775 1.00 97.69 72 THR A O 1
ATOM 565 N N . TRP A 1 73 ? -1.612 11.949 -12.658 1.00 98.06 73 TRP A N 1
ATOM 566 C CA . TRP A 1 73 ? -2.490 11.411 -11.632 1.00 98.06 73 TRP A CA 1
ATOM 567 C C . TRP A 1 73 ? -2.324 12.209 -10.340 1.00 98.06 73 TRP A C 1
ATOM 569 O O . TRP A 1 73 ? -1.201 12.335 -9.854 1.00 98.06 73 TRP A O 1
ATOM 579 N N . THR A 1 74 ? -3.422 12.729 -9.789 1.00 98.19 74 THR A N 1
ATOM 580 C CA . THR A 1 74 ? -3.434 13.538 -8.559 1.00 98.19 74 THR A CA 1
ATOM 581 C C . THR A 1 74 ? -4.340 12.895 -7.514 1.00 98.19 74 THR A C 1
ATOM 583 O O . THR A 1 74 ? -5.489 12.578 -7.831 1.00 98.19 74 THR A O 1
ATOM 586 N N . LEU A 1 75 ? -3.850 12.724 -6.279 1.00 97.88 75 LEU A N 1
ATOM 587 C CA . LEU A 1 75 ? -4.584 12.026 -5.215 1.00 97.88 75 LEU A CA 1
ATOM 588 C C . LEU A 1 75 ? -5.906 12.706 -4.895 1.00 97.88 75 LEU A C 1
ATOM 590 O O . LEU A 1 75 ? -6.945 12.064 -4.993 1.00 97.88 75 LEU A O 1
ATOM 594 N N . SER A 1 76 ? -5.888 13.996 -4.573 1.00 97.44 76 SER A N 1
ATOM 595 C CA . SER A 1 76 ? -7.097 14.730 -4.184 1.00 97.44 76 SER A CA 1
ATOM 596 C C . SER A 1 76 ? -8.186 14.746 -5.267 1.00 97.44 76 SER A C 1
ATOM 598 O O . SER A 1 76 ? -9.374 14.751 -4.951 1.00 97.44 76 SER A O 1
ATOM 600 N N . GLU A 1 77 ? -7.803 14.703 -6.546 1.00 97.06 77 GLU A N 1
ATOM 601 C CA . GLU A 1 77 ? -8.731 14.682 -7.687 1.00 97.06 77 GLU A CA 1
ATOM 602 C C . GLU A 1 77 ? -9.322 13.294 -7.963 1.00 97.06 77 GLU A C 1
ATOM 604 O O . GLU A 1 77 ? -10.374 13.175 -8.596 1.00 97.06 77 GLU A O 1
ATOM 609 N N . LYS A 1 78 ? -8.620 12.239 -7.543 1.00 96.06 78 LYS A N 1
ATOM 610 C CA . LYS A 1 78 ? -8.978 10.832 -7.773 1.00 96.06 78 LYS A CA 1
ATOM 611 C C . LYS A 1 78 ? -9.404 10.114 -6.496 1.00 96.06 78 LYS A C 1
ATOM 613 O O . LYS A 1 78 ? -9.693 8.920 -6.540 1.00 96.06 78 LYS A O 1
ATOM 618 N N . TRP A 1 79 ? -9.437 10.827 -5.376 1.00 96.69 79 TRP A N 1
ATOM 619 C CA . TRP A 1 79 ? -9.798 10.282 -4.084 1.00 96.69 79 TRP A CA 1
ATOM 620 C C . TRP A 1 79 ? -11.277 9.916 -4.048 1.00 96.69 79 TRP A C 1
ATOM 622 O O . TRP A 1 79 ? -12.154 10.760 -4.232 1.00 96.69 79 TRP A O 1
ATOM 632 N N . THR A 1 80 ? -11.546 8.649 -3.763 1.00 95.12 80 THR A N 1
ATOM 633 C CA . THR A 1 80 ? -12.907 8.127 -3.588 1.00 95.12 80 THR A CA 1
ATOM 634 C C . THR A 1 80 ? -13.208 7.807 -2.125 1.00 95.12 80 THR A C 1
ATOM 636 O O . THR A 1 80 ? -14.367 7.690 -1.724 1.00 95.12 80 THR A O 1
ATOM 639 N N . GLY A 1 81 ? -12.155 7.639 -1.316 1.00 94.31 81 GLY A N 1
ATOM 640 C CA . GLY A 1 81 ? -12.227 7.160 0.062 1.00 94.31 81 GLY A CA 1
ATOM 641 C C . GLY A 1 81 ? -12.672 5.703 0.200 1.00 94.31 81 GLY A C 1
ATOM 642 O O . GLY A 1 81 ? -12.837 5.218 1.318 1.00 94.31 81 GLY A O 1
ATOM 643 N N . CYS A 1 82 ? -12.862 4.993 -0.918 1.00 96.06 82 CYS A N 1
ATOM 644 C CA . CYS A 1 82 ? -13.203 3.575 -0.929 1.00 96.06 82 CYS A CA 1
ATOM 645 C C . CYS A 1 82 ? -12.156 2.685 -1.615 1.00 96.06 82 CYS A C 1
ATOM 647 O O . CYS A 1 82 ? -12.271 1.462 -1.554 1.00 96.06 82 CYS A O 1
ATOM 649 N N . GLU A 1 83 ? -11.131 3.278 -2.224 1.00 97.69 83 GLU A N 1
ATOM 650 C CA . GLU A 1 83 ? -10.051 2.573 -2.914 1.00 97.69 83 GLU A CA 1
ATOM 651 C C . GLU A 1 83 ? -8.710 2.721 -2.183 1.00 97.69 83 GLU A C 1
ATOM 653 O O . GLU A 1 83 ? -8.466 3.706 -1.487 1.00 97.69 83 GLU A O 1
ATOM 658 N N . ASN A 1 84 ? -7.848 1.721 -2.349 1.00 98.44 84 ASN A N 1
ATOM 659 C CA . ASN A 1 84 ? -6.464 1.705 -1.888 1.00 98.44 84 ASN A CA 1
ATOM 660 C C . ASN A 1 84 ? -5.520 2.064 -3.047 1.00 98.44 84 ASN A C 1
ATOM 662 O O . ASN A 1 84 ? -5.803 1.754 -4.204 1.00 98.44 84 ASN A O 1
ATOM 666 N N . TYR A 1 85 ? -4.365 2.657 -2.752 1.00 98.62 85 TYR A N 1
ATOM 667 C CA . TYR A 1 85 ? -3.378 3.071 -3.754 1.00 98.62 85 TYR A CA 1
ATOM 668 C C . TYR A 1 85 ? -2.015 2.483 -3.400 1.00 98.62 85 TYR A C 1
ATOM 670 O O . TYR A 1 85 ? -1.426 2.864 -2.394 1.00 98.62 85 TYR A O 1
ATOM 678 N N . ILE A 1 86 ? -1.511 1.545 -4.198 1.00 98.56 86 ILE A N 1
ATOM 679 C CA . ILE A 1 86 ? -0.295 0.779 -3.899 1.00 98.56 86 ILE A CA 1
ATOM 680 C C . ILE A 1 86 ? 0.795 1.113 -4.915 1.00 98.56 86 ILE A C 1
ATOM 682 O O . ILE A 1 86 ? 0.601 0.994 -6.122 1.00 98.56 86 ILE A O 1
ATOM 686 N N . PHE A 1 87 ? 1.963 1.505 -4.418 1.00 97.88 87 PHE A N 1
ATOM 687 C CA . PHE A 1 87 ? 3.124 1.915 -5.196 1.00 97.88 87 PHE A CA 1
ATOM 688 C C . PHE A 1 87 ? 4.179 0.819 -5.163 1.00 97.88 87 PHE A C 1
ATOM 690 O O . PHE A 1 87 ? 4.831 0.582 -4.143 1.00 97.88 87 PHE A O 1
ATOM 697 N N . LEU A 1 88 ? 4.334 0.154 -6.302 1.00 96.25 88 LEU A N 1
ATOM 698 C CA . LEU A 1 88 ? 5.162 -1.024 -6.473 1.00 96.25 88 LEU A CA 1
ATOM 699 C C . LEU A 1 88 ? 6.436 -0.656 -7.247 1.00 96.25 88 LEU A C 1
ATOM 701 O O . LEU A 1 88 ? 6.376 -0.260 -8.415 1.00 96.25 88 LEU A O 1
ATOM 705 N N . PRO A 1 89 ? 7.610 -0.752 -6.616 1.00 93.25 89 PRO A N 1
ATOM 706 C CA . PRO A 1 89 ? 8.861 -0.415 -7.272 1.00 93.25 89 PRO A CA 1
ATOM 707 C C . PRO A 1 89 ? 9.396 -1.540 -8.170 1.00 93.25 89 PRO A C 1
ATOM 709 O O . PRO A 1 89 ? 9.217 -2.724 -7.904 1.00 93.25 89 PRO A O 1
ATOM 712 N N . HIS A 1 90 ? 10.119 -1.188 -9.235 1.00 91.25 90 HIS A N 1
ATOM 713 C CA . HIS A 1 90 ? 10.698 -2.164 -10.172 1.00 91.25 90 HIS A CA 1
ATOM 714 C C . HIS A 1 90 ? 11.804 -3.058 -9.584 1.00 91.25 90 HIS A C 1
ATOM 716 O O . HIS A 1 90 ? 12.029 -4.175 -10.046 1.00 91.25 90 HIS A O 1
ATOM 722 N N . TRP A 1 91 ? 12.569 -2.537 -8.625 1.00 90.50 91 TRP A N 1
ATOM 723 C CA . TRP A 1 91 ? 13.924 -3.009 -8.312 1.00 90.50 91 TRP A CA 1
ATOM 724 C C . TRP A 1 91 ? 14.006 -4.212 -7.366 1.00 90.50 91 TRP A C 1
ATOM 726 O O . TRP A 1 91 ? 15.104 -4.559 -6.931 1.00 90.50 91 TRP A O 1
ATOM 736 N N . PHE A 1 92 ? 12.887 -4.857 -7.041 1.00 91.38 92 PHE A N 1
ATOM 737 C CA . PHE A 1 92 ? 12.909 -6.091 -6.259 1.00 91.38 92 PHE A CA 1
ATOM 738 C C . PHE A 1 92 ? 13.085 -7.306 -7.144 1.00 91.38 92 PHE A C 1
ATOM 740 O O . PHE A 1 92 ? 12.352 -7.492 -8.114 1.00 91.38 92 PHE A O 1
ATOM 747 N N . SER A 1 93 ? 14.052 -8.144 -6.782 1.00 93.75 93 SER A N 1
ATOM 748 C CA . SER A 1 93 ? 14.297 -9.398 -7.473 1.00 93.75 93 SER A CA 1
ATOM 749 C C . SER A 1 93 ? 13.388 -10.517 -6.974 1.00 93.75 93 SER A C 1
ATOM 751 O O . SER A 1 93 ? 12.844 -10.461 -5.867 1.00 93.75 93 SER A O 1
ATOM 753 N N . ILE A 1 94 ? 13.258 -11.572 -7.775 1.00 95.00 94 ILE A N 1
ATOM 754 C CA . ILE A 1 94 ? 12.592 -12.811 -7.358 1.00 95.00 94 ILE A CA 1
ATOM 755 C C . ILE A 1 94 ? 13.337 -13.436 -6.172 1.00 95.00 94 ILE A C 1
ATOM 757 O O . ILE A 1 94 ? 12.721 -13.848 -5.189 1.00 95.00 94 ILE A O 1
ATOM 761 N N . SER A 1 95 ? 14.665 -13.517 -6.259 1.00 94.44 95 SER A N 1
ATOM 762 C CA . SER A 1 95 ? 15.530 -14.020 -5.188 1.00 94.44 95 SER A CA 1
ATOM 763 C C . SER A 1 95 ? 16.989 -13.588 -5.412 1.00 94.44 95 SER A C 1
ATOM 765 O O . SER A 1 95 ? 17.295 -12.954 -6.425 1.00 94.44 95 SER A O 1
ATOM 767 N N . PRO A 1 96 ? 17.925 -13.919 -4.505 1.00 91.75 96 PRO A N 1
ATOM 768 C CA . PRO A 1 96 ? 19.353 -13.724 -4.759 1.00 91.75 96 PRO A CA 1
ATOM 769 C C . PRO A 1 96 ? 19.894 -14.552 -5.941 1.00 91.75 96 PRO A C 1
ATOM 771 O O . PRO A 1 96 ? 20.792 -14.100 -6.646 1.00 91.75 96 PRO A O 1
ATOM 774 N N . GLU A 1 97 ? 19.348 -15.751 -6.180 1.00 93.19 97 GLU A N 1
ATOM 775 C CA . GLU A 1 97 ? 19.735 -16.621 -7.307 1.00 93.19 97 GLU A CA 1
ATOM 776 C C . GLU A 1 97 ? 19.082 -16.200 -8.636 1.00 93.19 97 GLU A C 1
ATOM 778 O O . GLU A 1 97 ? 19.577 -16.549 -9.708 1.00 93.19 97 GLU A O 1
ATOM 783 N N . LYS A 1 98 ? 17.975 -15.452 -8.554 1.00 92.62 98 LYS A N 1
ATOM 784 C CA . LYS A 1 98 ? 17.160 -14.954 -9.667 1.00 92.62 98 LYS A CA 1
ATOM 785 C C . LYS A 1 98 ? 17.040 -13.429 -9.579 1.00 92.62 98 LYS A C 1
ATOM 787 O O . LYS A 1 98 ? 16.047 -12.923 -9.043 1.00 92.62 98 LYS A O 1
ATOM 792 N N . PRO A 1 99 ? 18.079 -12.690 -10.016 1.00 91.06 99 PRO A N 1
ATOM 793 C CA . PRO A 1 99 ? 18.166 -11.244 -9.835 1.00 91.06 99 PRO A CA 1
ATOM 794 C C . PRO A 1 99 ? 17.200 -10.461 -10.735 1.00 91.06 99 PRO A C 1
ATOM 796 O O . PRO A 1 99 ? 17.094 -9.244 -10.588 1.00 91.06 99 PRO A O 1
ATOM 799 N N . GLU A 1 100 ? 16.516 -11.121 -11.671 1.00 91.81 100 GLU A N 1
ATOM 800 C CA . GLU A 1 100 ? 15.439 -10.520 -12.444 1.00 91.81 100 GLU A CA 1
ATOM 801 C C . GLU A 1 100 ? 14.320 -9.999 -11.540 1.00 91.81 100 GLU A C 1
ATOM 803 O O . GLU A 1 100 ? 14.067 -10.514 -10.447 1.00 91.81 100 GLU A O 1
ATOM 808 N N . THR A 1 101 ? 13.644 -8.957 -12.013 1.00 91.56 101 THR A N 1
ATOM 809 C CA . THR A 1 101 ? 12.575 -8.326 -11.251 1.00 91.56 101 THR A CA 1
ATOM 810 C C . THR A 1 101 ? 11.406 -9.283 -11.011 1.00 91.56 101 THR A C 1
ATOM 812 O O . THR A 1 101 ? 11.001 -10.030 -11.907 1.00 91.56 101 THR A O 1
ATOM 815 N N . TYR A 1 102 ? 10.802 -9.213 -9.825 1.00 90.12 102 TYR A N 1
ATOM 816 C CA . TYR A 1 102 ? 9.589 -9.961 -9.492 1.00 90.12 102 TYR A CA 1
ATOM 817 C C . TYR A 1 102 ? 8.388 -9.623 -10.399 1.00 90.12 102 TYR A C 1
ATOM 819 O O . TYR A 1 102 ? 7.461 -10.427 -10.514 1.00 90.12 102 TYR A O 1
ATOM 827 N N . TRP A 1 103 ? 8.442 -8.498 -11.125 1.00 89.06 103 TRP A N 1
ATOM 828 C CA . TRP A 1 103 ? 7.417 -8.052 -12.065 1.00 89.06 103 TRP A CA 1
ATOM 829 C C . TRP A 1 103 ? 7.265 -9.015 -13.235 1.00 89.06 103 TRP A C 1
ATOM 831 O O . TRP A 1 103 ? 6.162 -9.224 -13.731 1.00 89.06 103 TRP A O 1
ATOM 841 N N . SER A 1 104 ? 8.355 -9.693 -13.593 1.00 81.62 104 SER A N 1
ATOM 842 C CA . SER A 1 104 ? 8.355 -10.733 -14.617 1.00 81.62 104 SER A CA 1
ATOM 843 C C . SER A 1 104 ? 7.557 -11.990 -14.234 1.00 81.62 104 SER A C 1
ATOM 845 O O . SER A 1 104 ? 7.443 -12.901 -15.050 1.00 81.62 104 SER A O 1
ATOM 847 N N . THR A 1 105 ? 7.009 -12.080 -13.010 1.00 76.69 105 THR A N 1
ATOM 848 C CA . THR A 1 105 ? 6.469 -13.341 -12.467 1.00 76.69 105 THR A CA 1
ATOM 849 C C . THR A 1 105 ? 5.053 -13.309 -11.908 1.00 76.69 105 THR A C 1
ATOM 851 O O . THR A 1 105 ? 4.719 -14.176 -11.103 1.00 76.69 105 THR A O 1
ATOM 854 N N . GLY A 1 106 ? 4.186 -12.386 -12.326 1.00 85.44 106 GLY A N 1
ATOM 855 C CA . GLY A 1 106 ? 2.785 -12.518 -11.909 1.00 85.44 106 GLY A CA 1
ATOM 856 C C . GLY A 1 106 ? 1.937 -11.269 -11.969 1.00 85.44 106 GLY A C 1
ATOM 857 O O . GLY A 1 106 ? 1.170 -11.050 -11.040 1.00 85.44 106 GLY A O 1
ATOM 858 N N . VAL A 1 107 ? 2.047 -10.449 -13.022 1.00 95.00 107 VAL A N 1
ATOM 859 C CA . VAL A 1 107 ? 1.092 -9.342 -13.196 1.00 95.00 107 VAL A CA 1
ATOM 860 C C . VAL A 1 107 ? -0.324 -9.900 -13.342 1.00 95.00 107 VAL A C 1
ATOM 862 O O . VAL A 1 107 ? -1.208 -9.435 -12.644 1.00 95.00 107 VAL A O 1
ATOM 865 N N . LEU A 1 108 ? -0.549 -10.947 -14.147 1.00 96.38 108 LEU A N 1
ATOM 866 C CA . LEU A 1 108 ? -1.872 -11.584 -14.240 1.00 96.38 108 LEU A CA 1
ATOM 867 C C . LEU A 1 108 ? -2.362 -12.109 -12.883 1.00 96.38 108 LEU A C 1
ATOM 869 O O . LEU A 1 108 ? -3.496 -11.830 -12.506 1.00 96.38 108 LEU A O 1
ATOM 873 N N . ASP A 1 109 ? -1.508 -12.824 -12.150 1.00 95.69 109 ASP A N 1
ATOM 874 C CA . ASP A 1 109 ? -1.863 -13.369 -10.837 1.00 95.69 109 ASP A CA 1
ATOM 875 C C . ASP A 1 109 ? -2.171 -12.249 -9.835 1.00 95.69 109 ASP A C 1
ATOM 877 O O . ASP A 1 109 ? -3.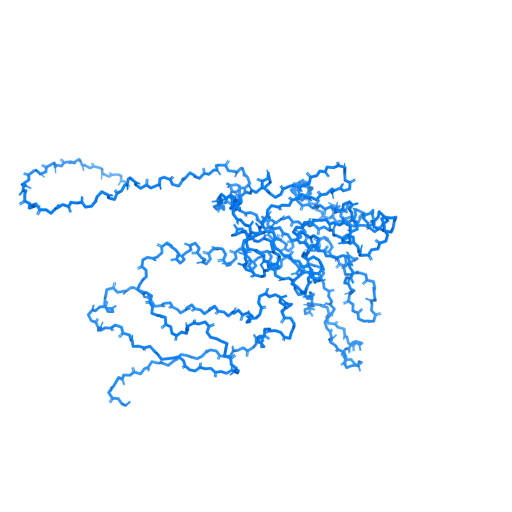143 -12.358 -9.099 1.00 95.69 109 ASP A O 1
ATOM 881 N N . LEU A 1 110 ? -1.430 -11.132 -9.862 1.00 97.12 110 LEU A N 1
ATOM 882 C CA . LEU A 1 110 ? -1.759 -9.938 -9.080 1.00 97.12 110 LEU A CA 1
ATOM 883 C C . LEU A 1 110 ? -3.202 -9.504 -9.363 1.00 97.12 110 LEU A C 1
ATOM 885 O O . LEU A 1 110 ? -3.992 -9.402 -8.440 1.00 97.12 110 LEU A O 1
ATOM 889 N N . LEU A 1 111 ? -3.582 -9.342 -10.633 1.00 97.00 111 LEU A N 1
ATOM 890 C CA . LEU A 1 111 ? -4.933 -8.892 -11.000 1.00 97.00 111 LEU A CA 1
ATOM 891 C C . LEU A 1 111 ? -6.047 -9.889 -10.649 1.00 97.00 111 LEU A C 1
ATOM 893 O O . LEU A 1 111 ? -7.206 -9.487 -10.543 1.00 97.00 111 LEU A O 1
ATOM 897 N N . ILE A 1 112 ? -5.723 -11.180 -10.543 1.00 95.94 112 ILE A N 1
ATOM 898 C CA . ILE A 1 112 ? -6.668 -12.233 -10.151 1.00 95.94 112 ILE A CA 1
ATOM 899 C C . ILE A 1 112 ? -6.855 -12.256 -8.631 1.00 95.94 112 ILE A C 1
ATOM 901 O O . ILE A 1 112 ? -7.980 -12.440 -8.170 1.00 95.94 112 ILE A O 1
ATOM 905 N N . GLU A 1 113 ? -5.772 -12.083 -7.874 1.00 95.88 113 GLU A N 1
ATOM 906 C CA . GLU A 1 113 ? -5.762 -12.163 -6.410 1.00 95.88 113 GLU A CA 1
ATOM 907 C C . GLU A 1 113 ? -6.178 -10.845 -5.735 1.00 95.88 113 GLU A C 1
ATOM 909 O O . GLU A 1 113 ? -6.588 -10.849 -4.576 1.00 95.88 113 GLU A O 1
ATOM 914 N N . SER A 1 114 ? -6.068 -9.710 -6.430 1.00 97.25 114 SER A N 1
ATOM 915 C CA . SER A 1 114 ? -6.408 -8.393 -5.888 1.00 97.25 114 SER A CA 1
ATOM 916 C C . SER A 1 114 ? -7.905 -8.182 -5.684 1.00 97.25 114 SER A C 1
ATOM 918 O O . SER A 1 114 ? -8.728 -8.473 -6.557 1.00 97.25 114 SER A O 1
ATOM 920 N N . ASP A 1 115 ? -8.239 -7.513 -4.580 1.00 95.00 115 ASP A N 1
ATOM 921 C CA . ASP A 1 115 ? -9.536 -6.861 -4.424 1.00 95.00 115 ASP A CA 1
ATOM 922 C C . ASP A 1 115 ? -9.755 -5.801 -5.513 1.00 95.00 115 ASP A C 1
ATOM 924 O O . ASP A 1 115 ? -8.824 -5.179 -6.021 1.00 95.00 115 ASP A O 1
ATOM 928 N N . LEU A 1 116 ? -11.017 -5.560 -5.870 1.00 96.00 116 LEU A N 1
ATOM 929 C CA . LEU A 1 116 ? -11.361 -4.664 -6.978 1.00 96.00 116 LEU A CA 1
ATOM 930 C C . LEU A 1 116 ? -11.157 -3.174 -6.657 1.00 96.00 116 LEU A C 1
ATOM 932 O O . LEU A 1 116 ? -11.089 -2.359 -7.580 1.00 96.00 116 LEU A O 1
ATOM 936 N N . ASN A 1 117 ? -11.053 -2.802 -5.382 1.00 97.25 117 ASN A N 1
ATOM 937 C CA . ASN A 1 117 ? -10.915 -1.421 -4.921 1.00 97.25 117 ASN A CA 1
ATOM 938 C C . ASN A 1 117 ? -9.447 -1.006 -4.716 1.00 97.25 117 ASN A C 1
ATOM 940 O O . ASN A 1 117 ? -9.086 -0.433 -3.687 1.00 97.25 117 ASN A O 1
ATOM 944 N N . VAL A 1 118 ? -8.583 -1.294 -5.686 1.00 98.38 118 VAL A N 1
ATOM 945 C CA . VAL A 1 118 ? -7.163 -0.940 -5.613 1.00 98.38 118 VAL A CA 1
ATOM 946 C C . VAL A 1 118 ? -6.659 -0.343 -6.919 1.00 98.38 118 VAL A C 1
ATOM 948 O O . VAL A 1 118 ? -7.020 -0.774 -8.014 1.00 98.38 118 VAL A O 1
ATOM 951 N N . HIS A 1 119 ? -5.784 0.643 -6.782 1.00 98.56 119 HIS A N 1
ATOM 952 C CA . HIS A 1 119 ? -4.930 1.155 -7.836 1.00 98.56 119 HIS A CA 1
ATOM 953 C C . HIS A 1 119 ? -3.494 0.694 -7.603 1.00 98.56 119 HIS A C 1
ATOM 955 O O . HIS A 1 119 ? -2.980 0.814 -6.491 1.00 98.56 119 HIS A O 1
ATOM 961 N N . TYR A 1 120 ? -2.828 0.242 -8.662 1.00 98.50 120 TYR A N 1
ATOM 962 C CA . TYR A 1 120 ? -1.406 -0.087 -8.635 1.00 98.50 120 TYR A CA 1
ATOM 963 C C . TYR A 1 120 ? -0.615 0.915 -9.466 1.00 98.50 120 TYR A C 1
ATOM 965 O O . TYR A 1 120 ? -0.920 1.146 -10.635 1.00 98.50 120 TYR A O 1
ATOM 973 N N . PHE A 1 121 ? 0.430 1.472 -8.866 1.00 98.38 121 PHE A N 1
ATOM 974 C CA . PHE A 1 121 ? 1.398 2.345 -9.510 1.00 98.38 121 PHE A CA 1
ATOM 975 C C . PHE A 1 121 ? 2.707 1.588 -9.681 1.00 98.38 121 PHE A C 1
ATOM 977 O O . PHE A 1 121 ? 3.370 1.231 -8.710 1.00 98.38 121 PHE A O 1
ATOM 984 N N . PHE A 1 122 ? 3.070 1.346 -10.930 1.00 96.81 122 PHE A N 1
ATOM 985 C CA . PHE A 1 122 ? 4.260 0.635 -11.351 1.00 96.81 122 PHE A CA 1
ATOM 986 C C . PHE A 1 122 ? 5.358 1.679 -11.498 1.00 96.81 122 PHE A C 1
ATOM 988 O O . PHE A 1 122 ? 5.259 2.576 -12.341 1.00 96.81 122 PHE A O 1
ATOM 995 N N . VAL A 1 123 ? 6.368 1.612 -10.633 1.00 96.25 123 VAL A N 1
ATOM 996 C CA . VAL A 1 123 ? 7.349 2.690 -10.503 1.00 96.25 123 VAL A CA 1
ATOM 997 C C . VAL A 1 123 ? 8.716 2.248 -11.022 1.00 96.25 123 VAL A C 1
ATOM 999 O O . VAL A 1 123 ? 9.345 1.364 -10.421 1.00 96.25 123 VAL A O 1
ATOM 1002 N N . PRO A 1 124 ? 9.215 2.866 -12.111 1.00 94.19 124 PRO A N 1
ATOM 1003 C CA . PRO A 1 124 ? 10.551 2.602 -12.620 1.00 94.19 124 PRO A CA 1
ATOM 1004 C C . PRO A 1 124 ? 11.644 2.866 -11.580 1.00 94.19 124 PRO A C 1
ATOM 1006 O O . PRO A 1 124 ? 11.525 3.701 -10.672 1.00 94.19 124 PRO A O 1
ATOM 1009 N N . ALA A 1 125 ? 12.742 2.127 -11.715 1.00 84.38 125 ALA A N 1
ATOM 1010 C CA . ALA A 1 125 ? 13.855 2.195 -10.784 1.00 84.38 125 ALA A CA 1
ATOM 1011 C C . ALA A 1 125 ? 14.534 3.570 -10.737 1.00 84.38 125 ALA A C 1
ATOM 1013 O O . ALA A 1 125 ? 14.322 4.433 -11.584 1.00 84.38 125 ALA A O 1
ATOM 1014 N N . ARG A 1 126 ? 15.359 3.750 -9.702 1.00 77.25 126 ARG A N 1
ATOM 1015 C CA . ARG A 1 126 ? 16.200 4.927 -9.444 1.00 77.25 126 ARG A CA 1
ATOM 1016 C C . ARG A 1 126 ? 17.358 5.005 -10.430 1.00 77.25 126 ARG A C 1
ATOM 1018 O O . ARG A 1 126 ? 18.514 4.775 -10.077 1.00 77.25 126 ARG A O 1
ATOM 1025 N N . THR A 1 127 ? 17.026 5.244 -11.684 1.00 80.12 127 THR A N 1
ATOM 1026 C CA . THR A 1 127 ? 17.949 5.240 -12.820 1.00 80.12 127 THR A CA 1
ATOM 1027 C C . THR A 1 127 ? 17.875 6.574 -13.555 1.00 80.12 127 THR A C 1
ATOM 1029 O O . THR A 1 127 ? 17.184 7.495 -13.112 1.00 80.12 127 THR A O 1
ATOM 1032 N N . SER A 1 128 ? 18.589 6.698 -14.677 1.00 91.31 128 SER A N 1
ATOM 1033 C CA . SER A 1 128 ? 18.379 7.822 -15.591 1.00 91.31 128 SER A CA 1
ATOM 1034 C C . SER A 1 128 ? 16.950 7.805 -16.156 1.00 91.31 128 SER A C 1
ATOM 1036 O O . SER A 1 128 ? 16.305 6.753 -16.165 1.00 91.31 128 SER A O 1
ATOM 1038 N N . GLN A 1 129 ? 16.460 8.944 -16.657 1.00 92.69 129 GLN A N 1
ATOM 1039 C CA . GLN A 1 129 ? 15.151 9.002 -17.318 1.00 92.69 129 GLN A CA 1
ATOM 1040 C C . GLN A 1 129 ? 15.081 8.082 -18.550 1.00 92.69 129 GLN A C 1
ATOM 1042 O O . GLN A 1 129 ? 14.056 7.452 -18.765 1.00 92.69 129 GLN A O 1
ATOM 1047 N N . GLU A 1 130 ? 16.168 7.938 -19.317 1.00 93.50 130 GLU A N 1
ATOM 1048 C CA . GLU A 1 130 ? 16.223 7.019 -20.469 1.00 93.50 130 GLU A CA 1
ATOM 1049 C C . GLU A 1 130 ? 16.015 5.558 -20.039 1.00 93.50 130 GLU A C 1
ATOM 1051 O O . GLU A 1 130 ? 15.225 4.829 -20.640 1.00 93.50 130 GLU A O 1
ATOM 1056 N N . ASP A 1 131 ? 16.667 5.142 -18.951 1.00 92.00 131 ASP A N 1
ATOM 1057 C CA . ASP A 1 131 ? 16.475 3.805 -18.383 1.00 92.00 131 ASP A CA 1
ATOM 1058 C C . ASP A 1 131 ? 15.061 3.640 -17.804 1.00 92.00 131 ASP A C 1
ATOM 1060 O O . ASP A 1 131 ? 14.438 2.593 -17.975 1.00 92.00 131 ASP A O 1
ATOM 1064 N N . ALA A 1 132 ? 14.534 4.671 -17.132 1.00 93.31 132 ALA A N 1
ATOM 1065 C CA . ALA A 1 132 ? 13.178 4.657 -16.591 1.00 93.31 132 ALA A CA 1
ATOM 1066 C C . ALA A 1 132 ? 12.130 4.542 -17.708 1.00 93.31 132 ALA A C 1
ATOM 1068 O O . ALA A 1 132 ? 11.147 3.820 -17.544 1.00 93.31 132 ALA A O 1
ATOM 1069 N N . ASP A 1 133 ? 12.369 5.174 -18.860 1.00 94.56 133 ASP A N 1
ATOM 1070 C CA . ASP A 1 133 ? 11.509 5.068 -20.035 1.00 94.56 133 ASP A CA 1
ATOM 1071 C C . ASP A 1 133 ? 11.503 3.646 -20.611 1.00 94.56 133 ASP A C 1
ATOM 1073 O O . ASP A 1 133 ? 10.439 3.134 -20.968 1.00 94.56 133 ASP A O 1
ATOM 1077 N N . ALA A 1 134 ? 12.670 2.997 -20.680 1.00 94.50 134 ALA A N 1
ATOM 1078 C CA . ALA A 1 134 ? 12.797 1.620 -21.152 1.00 94.50 134 ALA A CA 1
ATOM 1079 C C . ALA A 1 134 ? 12.143 0.614 -20.189 1.00 94.50 134 ALA A C 1
ATOM 1081 O O . ALA A 1 134 ? 11.401 -0.268 -20.621 1.00 94.50 134 ALA A O 1
ATOM 1082 N N . LEU A 1 135 ? 12.373 0.769 -18.881 1.00 94.75 135 LEU A N 1
ATOM 1083 C CA . LEU A 1 135 ? 11.742 -0.057 -17.847 1.00 94.75 135 LEU A CA 1
ATOM 1084 C C . LEU A 1 135 ? 10.226 0.139 -17.812 1.00 94.75 135 LEU A C 1
ATOM 1086 O O . LEU A 1 135 ? 9.478 -0.827 -17.703 1.00 94.75 135 LEU A O 1
ATOM 1090 N N . GLY A 1 136 ? 9.768 1.382 -17.940 1.00 95.31 136 GLY A N 1
ATOM 1091 C CA . GLY A 1 136 ? 8.352 1.708 -18.021 1.00 95.31 136 GLY A CA 1
ATOM 1092 C C . GLY A 1 136 ? 7.669 1.052 -19.223 1.00 95.31 136 GLY A C 1
ATOM 1093 O O . GLY A 1 136 ? 6.597 0.479 -19.065 1.00 95.31 136 GLY A O 1
ATOM 1094 N N . ALA A 1 137 ? 8.312 1.060 -20.396 1.00 96.00 137 ALA A N 1
ATOM 1095 C CA . ALA A 1 137 ? 7.799 0.361 -21.577 1.00 96.00 137 ALA A CA 1
ATOM 1096 C C . ALA A 1 137 ? 7.676 -1.152 -21.337 1.00 96.00 137 ALA A C 1
ATOM 1098 O O . ALA A 1 137 ? 6.670 -1.761 -21.687 1.00 96.00 137 ALA A O 1
ATOM 1099 N N . GLN A 1 138 ? 8.665 -1.754 -20.673 1.00 94.69 138 GLN A N 1
ATOM 1100 C CA . GLN A 1 138 ? 8.614 -3.169 -20.313 1.00 94.69 138 GLN A CA 1
ATOM 1101 C C . GLN A 1 138 ? 7.474 -3.486 -19.326 1.00 94.69 138 GLN A C 1
ATOM 1103 O O . GLN A 1 138 ? 6.822 -4.522 -19.444 1.00 94.69 138 GLN A O 1
ATOM 1108 N N . MET A 1 139 ? 7.196 -2.596 -18.369 1.00 95.25 139 MET A N 1
ATOM 1109 C CA . MET A 1 139 ? 6.049 -2.745 -17.467 1.00 95.25 139 MET A CA 1
ATOM 1110 C C . MET A 1 139 ? 4.714 -2.683 -18.211 1.00 95.25 139 MET A C 1
ATOM 1112 O O . MET A 1 139 ? 3.820 -3.471 -17.906 1.00 95.25 139 MET A O 1
ATOM 1116 N N . GLU A 1 140 ? 4.579 -1.779 -19.185 1.00 96.25 140 GLU A N 1
ATOM 1117 C CA . GLU A 1 140 ? 3.396 -1.698 -20.050 1.00 96.25 140 GLU A CA 1
ATOM 1118 C C . GLU A 1 140 ? 3.191 -3.008 -20.821 1.00 96.25 140 GLU A C 1
ATOM 1120 O O . GLU A 1 140 ? 2.080 -3.533 -20.827 1.00 96.25 140 GLU A O 1
ATOM 1125 N N . GLU A 1 141 ? 4.258 -3.597 -21.374 1.00 96.06 141 GLU A N 1
ATOM 1126 C CA . GLU A 1 141 ? 4.196 -4.899 -22.054 1.00 96.06 141 GLU A CA 1
ATOM 1127 C C . GLU A 1 141 ? 3.698 -6.020 -21.125 1.00 96.06 141 GLU A C 1
ATOM 1129 O O . GLU A 1 141 ? 2.815 -6.790 -21.510 1.00 96.06 141 GLU A O 1
ATOM 1134 N N . TRP A 1 142 ? 4.195 -6.101 -19.884 1.00 95.56 142 TRP A N 1
ATOM 1135 C CA . TRP A 1 142 ? 3.714 -7.097 -18.914 1.00 95.56 142 TRP A CA 1
ATOM 1136 C C . TRP A 1 142 ? 2.250 -6.885 -18.517 1.00 95.56 142 TRP A C 1
ATOM 1138 O O . TRP A 1 142 ? 1.519 -7.858 -18.318 1.00 95.56 142 TRP A O 1
ATOM 1148 N N . ILE A 1 143 ? 1.805 -5.630 -18.406 1.00 96.31 143 ILE A N 1
ATOM 1149 C CA . ILE A 1 143 ? 0.394 -5.309 -18.163 1.00 96.31 143 ILE A CA 1
ATOM 1150 C C . ILE A 1 143 ? -0.452 -5.754 -19.355 1.00 96.31 143 ILE A C 1
ATOM 1152 O O . ILE A 1 143 ? -1.465 -6.424 -19.161 1.00 96.31 143 ILE A O 1
ATOM 1156 N N . GLU A 1 144 ? -0.055 -5.414 -20.581 1.00 95.62 144 GLU A N 1
ATOM 1157 C CA . GLU A 1 144 ? -0.777 -5.801 -21.794 1.00 95.62 144 GLU A CA 1
ATOM 1158 C C . GLU A 1 144 ? -0.872 -7.321 -21.941 1.00 95.62 144 GLU A C 1
ATOM 1160 O O . GLU A 1 144 ? -1.952 -7.838 -22.237 1.00 95.62 144 GLU A O 1
ATOM 1165 N N . GLU A 1 145 ? 0.215 -8.047 -21.668 1.00 95.75 145 GLU A N 1
ATOM 1166 C CA . GLU A 1 145 ? 0.223 -9.509 -21.652 1.00 95.75 145 GLU A CA 1
ATOM 1167 C C . GLU A 1 145 ? -0.748 -10.060 -20.599 1.00 95.75 145 GLU A C 1
ATOM 1169 O O . GLU A 1 145 ? -1.563 -10.934 -20.907 1.00 95.75 145 GLU A O 1
ATOM 1174 N N . ALA A 1 146 ? -0.739 -9.506 -19.383 1.00 96.31 146 ALA A N 1
ATOM 1175 C CA . ALA A 1 146 ? -1.680 -9.890 -18.336 1.00 96.31 146 ALA A CA 1
ATOM 1176 C C . ALA A 1 146 ? -3.141 -9.639 -18.746 1.00 96.31 146 ALA A C 1
ATOM 1178 O O . ALA A 1 146 ? -4.005 -10.480 -18.494 1.00 96.31 146 ALA A O 1
ATOM 1179 N N . MET A 1 147 ? -3.435 -8.538 -19.449 1.00 96.44 147 MET A N 1
ATOM 1180 C CA . MET A 1 147 ? -4.792 -8.248 -19.932 1.00 96.44 147 MET A CA 1
ATOM 1181 C C . MET A 1 147 ? -5.338 -9.322 -20.879 1.00 96.44 147 MET A C 1
ATOM 1183 O O . MET A 1 147 ? -6.554 -9.509 -20.933 1.00 96.44 147 MET A O 1
ATOM 1187 N N . LEU A 1 148 ? -4.479 -10.046 -21.608 1.00 96.19 148 LEU A N 1
ATOM 1188 C CA . LEU A 1 148 ? -4.903 -11.141 -22.492 1.00 96.19 148 LEU A CA 1
ATOM 1189 C C . LEU A 1 148 ? -5.458 -12.346 -21.717 1.00 96.19 148 LEU A C 1
ATOM 1191 O O . LEU A 1 148 ? -6.223 -13.131 -22.277 1.00 96.19 148 LEU A O 1
ATOM 1195 N N . GLY A 1 149 ? -5.082 -12.490 -20.442 1.00 95.88 149 GLY A N 1
ATOM 1196 C CA . GLY A 1 149 ? -5.582 -13.531 -19.543 1.00 95.88 149 GLY A CA 1
ATOM 1197 C C . GLY A 1 149 ? -6.934 -13.213 -18.898 1.00 95.88 149 GLY A C 1
ATOM 1198 O O . GLY A 1 149 ? -7.504 -14.074 -18.229 1.00 95.88 149 GLY A O 1
ATOM 1199 N N . LEU A 1 150 ? -7.460 -12.001 -19.092 1.00 97.25 150 LEU A N 1
ATOM 1200 C CA . LEU A 1 150 ? -8.679 -11.515 -18.449 1.00 97.25 150 LEU A CA 1
ATOM 1201 C C . LEU A 1 150 ? -9.888 -11.525 -19.392 1.00 97.25 150 LEU A C 1
ATOM 1203 O O . LEU A 1 150 ? -9.774 -11.435 -20.615 1.00 97.25 150 LEU A O 1
ATOM 1207 N N . THR A 1 151 ? -11.091 -11.568 -18.814 1.00 97.31 151 THR A N 1
ATOM 1208 C CA . THR A 1 151 ? -12.315 -11.262 -19.572 1.00 97.31 151 THR A CA 1
ATOM 1209 C C . THR A 1 151 ? -12.356 -9.783 -19.969 1.00 97.31 151 THR A C 1
ATOM 1211 O O . THR A 1 151 ? -11.735 -8.938 -19.326 1.00 97.31 151 THR A O 1
ATOM 1214 N N . GLU A 1 152 ? -13.148 -9.430 -20.986 1.00 95.81 152 GLU A N 1
ATOM 1215 C CA . GLU A 1 152 ? -13.278 -8.037 -21.449 1.00 95.81 152 GLU A CA 1
ATOM 1216 C C . GLU A 1 152 ? -13.676 -7.067 -20.322 1.00 95.81 152 GLU A C 1
ATOM 1218 O O . GLU A 1 152 ? -13.113 -5.977 -20.212 1.00 95.81 152 GLU A O 1
ATOM 1223 N N . ASN A 1 153 ? -14.598 -7.483 -19.446 1.00 94.31 153 ASN A N 1
ATOM 1224 C CA . ASN A 1 153 ? -15.042 -6.673 -18.312 1.00 94.31 153 ASN A CA 1
ATOM 1225 C C . ASN A 1 153 ? -13.937 -6.488 -17.264 1.00 94.31 153 ASN A C 1
ATOM 1227 O O . ASN A 1 153 ? -13.754 -5.375 -16.778 1.00 94.31 153 ASN A O 1
ATOM 1231 N N . GLN A 1 154 ? -13.181 -7.543 -16.947 1.00 96.12 154 GLN A N 1
ATOM 1232 C CA . GLN A 1 154 ? -12.044 -7.456 -16.023 1.00 96.12 154 GLN A CA 1
ATOM 1233 C C . GLN A 1 154 ? -10.931 -6.579 -16.599 1.00 96.12 154 GLN A C 1
ATOM 1235 O O . GLN A 1 154 ? -10.439 -5.687 -15.919 1.00 96.12 154 GLN A O 1
ATOM 1240 N N . ALA A 1 155 ? -10.575 -6.772 -17.870 1.00 96.31 155 ALA A N 1
ATOM 1241 C CA . ALA A 1 155 ? -9.572 -5.946 -18.530 1.00 96.31 155 ALA A CA 1
ATOM 1242 C C . ALA A 1 155 ? -9.998 -4.470 -18.561 1.00 96.31 155 ALA A C 1
ATOM 1244 O O . ALA A 1 155 ? -9.191 -3.579 -18.320 1.00 96.31 155 ALA A O 1
ATOM 1245 N N . LYS A 1 156 ? -11.283 -4.184 -18.817 1.00 94.50 156 LYS A N 1
ATOM 1246 C CA . LYS A 1 156 ? -11.817 -2.818 -18.736 1.00 94.50 156 LYS A CA 1
ATOM 1247 C C . LYS A 1 156 ? -11.696 -2.239 -17.325 1.00 94.50 156 LYS A C 1
ATOM 1249 O O . LYS A 1 156 ? -11.294 -1.091 -17.203 1.00 94.50 156 LYS A O 1
ATOM 1254 N N . TRP A 1 157 ? -12.018 -3.017 -16.292 1.00 95.00 157 TRP A N 1
ATOM 1255 C CA . TRP A 1 157 ? -11.891 -2.586 -14.898 1.00 95.00 157 TRP A CA 1
ATOM 1256 C C . TRP A 1 157 ? -10.452 -2.219 -14.526 1.00 95.00 157 TRP A C 1
ATOM 1258 O O . TRP A 1 157 ? -10.218 -1.182 -13.904 1.00 95.00 157 TRP A O 1
ATOM 1268 N N . TRP A 1 158 ? -9.499 -3.064 -14.925 1.00 97.56 158 TRP A N 1
ATOM 1269 C CA . TRP A 1 158 ? -8.095 -2.906 -14.567 1.00 97.56 158 TRP A CA 1
ATOM 1270 C C . TRP A 1 158 ? -7.373 -1.815 -15.358 1.00 97.56 158 TRP A C 1
ATOM 1272 O O . TRP A 1 158 ? -6.477 -1.184 -14.808 1.00 97.56 158 TRP A O 1
ATOM 1282 N N . ARG A 1 159 ? -7.777 -1.510 -16.599 1.00 95.00 159 ARG A N 1
ATOM 1283 C CA . ARG A 1 159 ? -7.166 -0.413 -17.379 1.00 95.00 159 ARG A CA 1
ATOM 1284 C C . ARG A 1 159 ? -7.205 0.939 -16.669 1.00 95.00 159 ARG A C 1
ATOM 1286 O O . ARG A 1 159 ? -6.251 1.692 -16.775 1.00 95.00 159 ARG A O 1
ATOM 1293 N N . ASP A 1 160 ? -8.264 1.217 -15.915 1.00 93.62 160 ASP A N 1
ATOM 1294 C CA . ASP A 1 160 ? -8.394 2.479 -15.174 1.00 93.62 160 ASP A CA 1
ATOM 1295 C C . ASP A 1 160 ? -7.621 2.467 -13.834 1.00 93.62 160 ASP A C 1
ATOM 1297 O O . ASP A 1 160 ? -7.591 3.469 -13.114 1.00 93.62 160 ASP A O 1
ATOM 1301 N N . ARG A 1 161 ? -7.021 1.323 -13.468 1.00 97.38 161 ARG A N 1
ATOM 1302 C CA . ARG A 1 161 ? -6.428 1.054 -12.146 1.00 97.38 161 ARG A CA 1
ATOM 1303 C C . ARG A 1 161 ? -4.945 0.734 -12.146 1.00 97.38 161 ARG A C 1
ATOM 1305 O O . ARG A 1 161 ? -4.331 0.788 -11.083 1.00 97.38 161 ARG A O 1
ATOM 1312 N N . LEU A 1 162 ? -4.378 0.411 -13.299 1.00 97.88 162 LEU A N 1
ATOM 1313 C CA . LEU A 1 162 ? -2.959 0.124 -13.438 1.00 97.88 162 LEU A CA 1
ATOM 1314 C C . LEU A 1 162 ? -2.276 1.318 -14.085 1.00 97.88 162 LEU A C 1
ATOM 1316 O O . LEU A 1 162 ? -2.574 1.680 -15.219 1.00 97.88 162 LEU A O 1
ATOM 1320 N N . HIS A 1 163 ? -1.353 1.916 -1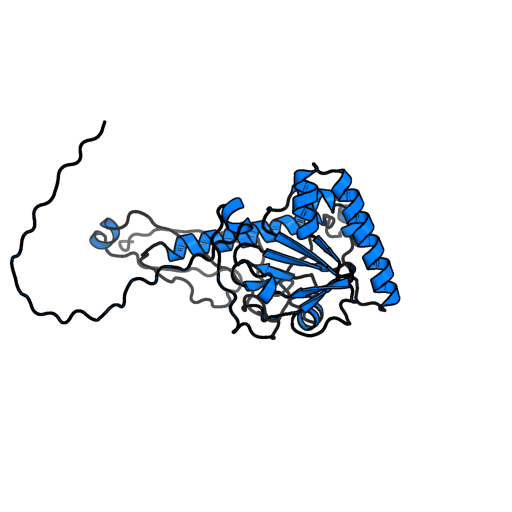3.345 1.00 98.19 163 HIS A N 1
ATOM 1321 C CA . HIS A 1 163 ? -0.682 3.146 -13.730 1.00 98.19 163 HIS A CA 1
ATOM 1322 C C . HIS A 1 163 ? 0.810 2.887 -13.830 1.00 98.19 163 HIS A C 1
ATOM 1324 O O . HIS A 1 163 ? 1.421 2.472 -12.848 1.00 98.19 163 HIS A O 1
ATOM 1330 N N . VAL A 1 164 ? 1.425 3.174 -14.975 1.00 97.88 164 VAL A N 1
ATOM 1331 C CA . VAL A 1 164 ? 2.889 3.165 -15.084 1.00 97.88 164 VAL A CA 1
ATOM 1332 C C . VAL A 1 164 ? 3.403 4.591 -14.957 1.00 97.88 164 VAL A C 1
ATOM 1334 O O . VAL A 1 164 ? 3.043 5.474 -15.741 1.00 97.88 164 VAL A O 1
ATOM 1337 N N . VAL A 1 165 ? 4.229 4.824 -13.939 1.00 97.94 165 VAL A N 1
ATOM 1338 C CA . VAL A 1 165 ? 4.785 6.146 -13.644 1.00 97.94 165 VAL A CA 1
ATOM 1339 C C . VAL A 1 165 ? 5.790 6.538 -14.728 1.00 97.94 165 VAL A C 1
ATOM 1341 O O . VAL A 1 165 ? 6.658 5.754 -15.106 1.00 97.94 165 VAL A O 1
ATOM 1344 N N . GLY A 1 166 ? 5.661 7.763 -15.239 1.00 96.38 166 GLY A N 1
ATOM 1345 C CA . GLY A 1 166 ? 6.465 8.288 -16.346 1.00 96.38 166 GLY A CA 1
ATOM 1346 C C . GLY A 1 166 ? 7.828 8.852 -15.945 1.00 96.38 166 GLY A C 1
ATOM 1347 O O . GLY A 1 166 ? 8.619 9.194 -16.815 1.00 96.38 166 GLY A O 1
ATOM 1348 N N . ALA A 1 167 ? 8.116 8.964 -14.649 1.00 94.50 167 ALA A N 1
ATOM 1349 C CA . ALA A 1 167 ? 9.385 9.471 -14.133 1.00 94.50 167 ALA A CA 1
ATOM 1350 C C . ALA A 1 167 ? 10.175 8.375 -13.407 1.00 94.50 167 ALA A C 1
ATOM 1352 O O . ALA A 1 167 ? 9.599 7.474 -12.792 1.00 94.50 167 ALA A O 1
ATOM 1353 N N . SER A 1 168 ? 11.504 8.497 -13.415 1.00 93.69 168 SER A N 1
ATOM 1354 C CA . SER A 1 168 ? 12.366 7.745 -12.496 1.00 93.69 168 SER A CA 1
ATOM 1355 C C . SER A 1 168 ? 11.951 8.019 -11.050 1.00 93.69 168 SER A C 1
ATOM 1357 O O . SER A 1 168 ? 11.697 9.167 -10.687 1.00 93.69 168 SER A O 1
ATOM 1359 N N . SER A 1 169 ? 11.948 7.002 -10.184 1.00 92.44 169 SER A N 1
ATOM 1360 C CA . SER A 1 169 ? 11.660 7.190 -8.747 1.00 92.44 169 SER A CA 1
ATOM 1361 C C . SER A 1 169 ? 12.621 8.149 -8.032 1.00 92.44 169 SER A C 1
ATOM 1363 O O . SER A 1 169 ? 12.326 8.586 -6.922 1.00 92.44 169 SER A O 1
ATOM 1365 N N . SER A 1 170 ? 13.764 8.482 -8.640 1.00 91.19 170 SER A N 1
ATOM 1366 C CA . SER A 1 170 ? 14.681 9.525 -8.158 1.00 91.19 170 SER A CA 1
ATOM 1367 C C . SER A 1 170 ? 14.294 10.946 -8.578 1.00 91.19 170 SER A C 1
ATOM 1369 O O . SER A 1 170 ? 14.743 11.892 -7.936 1.00 91.19 170 SER A O 1
ATOM 1371 N N . ASP A 1 171 ? 13.472 11.087 -9.617 1.00 93.12 171 ASP A N 1
ATOM 1372 C CA . ASP A 1 171 ? 13.051 12.370 -10.191 1.00 93.12 171 ASP A CA 1
ATOM 1373 C C . ASP A 1 171 ? 11.605 12.741 -9.806 1.00 93.12 171 ASP A C 1
ATOM 1375 O O . ASP A 1 171 ? 11.138 13.847 -10.089 1.00 93.12 171 ASP A O 1
ATOM 1379 N N . ILE A 1 172 ? 10.888 11.838 -9.126 1.00 93.94 172 ILE A N 1
ATOM 1380 C CA . ILE A 1 172 ? 9.594 12.142 -8.508 1.00 93.94 172 ILE A CA 1
ATOM 1381 C C . ILE A 1 172 ? 9.822 13.124 -7.354 1.00 93.94 172 ILE A C 1
ATOM 1383 O O . ILE A 1 172 ? 10.702 12.932 -6.517 1.00 93.94 172 ILE A O 1
ATOM 1387 N N . SER A 1 173 ? 9.005 14.174 -7.297 1.00 92.44 173 SER A N 1
ATOM 1388 C CA . SER A 1 173 ? 9.064 15.201 -6.251 1.00 92.44 173 SER A CA 1
ATOM 1389 C C . SER A 1 173 ? 7.888 15.098 -5.276 1.00 92.44 173 SER A C 1
ATOM 1391 O O . SER A 1 173 ? 6.916 14.384 -5.530 1.00 92.44 173 SER A O 1
ATOM 1393 N N . GLY A 1 174 ? 7.978 15.818 -4.155 1.00 94.50 174 GLY A N 1
ATOM 1394 C CA . GLY A 1 174 ? 6.937 15.851 -3.125 1.00 94.50 174 GLY A CA 1
ATOM 1395 C C . GLY A 1 174 ? 6.802 14.528 -2.372 1.00 94.50 174 GLY A C 1
ATOM 1396 O O . GLY A 1 174 ? 7.746 13.738 -2.325 1.00 94.50 174 GLY A O 1
ATOM 1397 N N . LEU A 1 175 ? 5.612 14.287 -1.812 1.00 95.94 175 LEU A N 1
ATOM 1398 C CA . LEU A 1 175 ? 5.344 13.159 -0.918 1.00 95.94 175 LEU A CA 1
ATOM 1399 C C . LEU A 1 175 ? 5.823 11.804 -1.468 1.00 95.94 175 LEU A C 1
ATOM 1401 O O . LEU A 1 175 ? 6.461 11.048 -0.741 1.00 95.94 175 LEU A O 1
ATOM 1405 N N . LEU A 1 176 ? 5.556 11.489 -2.742 1.00 95.25 176 LEU A N 1
ATOM 1406 C CA . LEU A 1 176 ? 5.970 10.204 -3.325 1.00 95.25 176 LEU A CA 1
ATOM 1407 C C . LEU A 1 176 ? 7.494 10.086 -3.468 1.00 95.25 176 LEU A C 1
ATOM 1409 O O . LEU A 1 176 ? 8.057 9.024 -3.203 1.00 95.25 176 LEU A O 1
ATOM 1413 N N . GLY A 1 177 ? 8.163 11.167 -3.881 1.00 94.00 177 GLY A N 1
ATOM 1414 C CA . GLY A 1 177 ? 9.621 11.211 -3.997 1.00 94.00 177 GLY A CA 1
ATOM 1415 C C . GLY A 1 177 ? 10.296 10.998 -2.645 1.00 94.00 177 GLY A C 1
ATOM 1416 O O . GLY A 1 177 ? 11.171 10.137 -2.506 1.00 94.00 177 GLY A O 1
ATOM 1417 N N . ASP A 1 178 ? 9.811 11.717 -1.629 1.00 94.00 178 ASP A N 1
ATOM 1418 C CA . ASP A 1 178 ? 10.235 11.560 -0.237 1.00 94.00 178 ASP A CA 1
ATOM 1419 C C . ASP A 1 178 ? 9.956 10.137 0.267 1.00 94.00 178 ASP A C 1
ATOM 1421 O O . ASP A 1 178 ? 10.808 9.531 0.920 1.00 94.00 178 ASP A O 1
ATOM 1425 N N . GLY A 1 179 ? 8.813 9.558 -0.106 1.00 94.50 179 GLY A N 1
ATOM 1426 C CA . GLY A 1 179 ? 8.440 8.185 0.220 1.00 94.50 179 GLY A CA 1
ATOM 1427 C C . GLY A 1 179 ? 9.448 7.163 -0.275 1.00 94.50 179 GLY A C 1
ATOM 1428 O O . GLY A 1 179 ? 10.003 6.417 0.535 1.00 94.50 179 GLY A O 1
ATOM 1429 N N . PHE A 1 180 ? 9.778 7.181 -1.566 1.00 93.62 180 PHE A N 1
ATOM 1430 C CA . PHE A 1 180 ? 10.805 6.287 -2.102 1.00 93.62 180 PHE A CA 1
ATOM 1431 C C . PHE A 1 180 ? 12.188 6.564 -1.499 1.00 93.62 180 PHE A C 1
ATOM 1433 O O . PHE A 1 180 ? 13.017 5.656 -1.406 1.00 93.62 180 PHE A O 1
ATOM 1440 N N . ALA A 1 181 ? 12.503 7.819 -1.145 1.00 92.56 181 ALA A N 1
ATOM 1441 C CA . ALA A 1 181 ? 13.781 8.214 -0.537 1.00 92.56 181 ALA A CA 1
ATOM 1442 C C . ALA A 1 181 ? 13.908 7.814 0.936 1.00 92.56 181 ALA A C 1
ATOM 1444 O O . ALA A 1 181 ? 15.028 7.654 1.423 1.00 92.56 181 ALA A O 1
ATOM 1445 N N . SER A 1 182 ? 12.783 7.616 1.615 1.00 92.75 182 SER A N 1
ATOM 1446 C CA . SER A 1 182 ? 12.714 7.199 3.009 1.00 92.75 182 SER A CA 1
ATOM 1447 C C . SER A 1 182 ? 12.922 5.693 3.189 1.00 92.75 182 SER A C 1
ATOM 1449 O O . SER A 1 182 ? 12.750 4.896 2.268 1.00 92.75 182 SER A O 1
ATOM 1451 N N . SER A 1 183 ? 13.205 5.275 4.423 1.00 91.50 183 SER A N 1
ATOM 1452 C CA . SER A 1 183 ? 13.126 3.862 4.808 1.00 91.50 183 SER A CA 1
ATOM 1453 C C . SER A 1 183 ? 11.697 3.314 4.856 1.00 91.50 183 SER A C 1
ATOM 1455 O O . SER A 1 183 ? 11.524 2.103 4.804 1.00 91.50 183 SER A O 1
ATOM 1457 N N . VAL A 1 184 ? 10.681 4.174 4.973 1.00 92.38 184 VAL A N 1
ATOM 1458 C CA . VAL A 1 184 ? 9.266 3.769 5.062 1.00 92.38 184 VAL A CA 1
ATOM 1459 C C . VAL A 1 184 ? 8.754 3.259 3.714 1.00 92.38 184 VAL A C 1
ATOM 1461 O O . VAL A 1 184 ? 7.984 2.304 3.696 1.00 92.38 184 VAL A O 1
ATOM 1464 N N . GLY A 1 185 ? 9.168 3.882 2.606 1.00 93.06 185 GLY A N 1
ATOM 1465 C CA . GLY A 1 185 ? 8.682 3.578 1.254 1.00 93.06 185 GLY A CA 1
ATOM 1466 C C . GLY A 1 185 ? 9.719 2.978 0.300 1.00 93.06 185 GLY A C 1
ATOM 1467 O O . GLY A 1 185 ? 9.395 2.719 -0.858 1.00 93.06 185 GLY A O 1
ATOM 1468 N N . SER A 1 186 ? 10.958 2.723 0.740 1.00 90.31 186 SER A N 1
ATOM 1469 C CA . SER A 1 186 ? 12.009 2.135 -0.114 1.00 90.31 186 SER A CA 1
ATOM 1470 C C . SER A 1 186 ? 11.681 0.726 -0.628 1.00 90.31 186 SER A C 1
ATOM 1472 O O . SER A 1 186 ? 12.250 0.292 -1.634 1.00 90.31 186 SER A O 1
ATOM 1474 N N . TYR A 1 187 ? 10.760 0.033 0.049 1.00 90.94 187 TYR A N 1
ATOM 1475 C CA . TYR A 1 187 ? 10.226 -1.279 -0.322 1.00 90.94 187 TYR A CA 1
ATOM 1476 C C . TYR A 1 187 ? 8.920 -1.217 -1.126 1.00 90.94 187 TYR A C 1
ATOM 1478 O O . TYR A 1 187 ? 8.368 -2.244 -1.505 1.00 90.94 187 TYR A O 1
ATOM 1486 N N . GLY A 1 188 ? 8.465 -0.009 -1.451 1.00 94.25 188 GLY A N 1
ATOM 1487 C CA . GLY A 1 188 ? 7.092 0.246 -1.854 1.00 94.25 188 GLY A CA 1
ATOM 1488 C C . GLY A 1 188 ? 6.255 0.691 -0.660 1.00 94.25 188 GLY A C 1
ATOM 1489 O O . GLY A 1 188 ? 6.662 0.589 0.501 1.00 94.25 188 GLY A O 1
ATOM 1490 N N . PHE A 1 189 ? 5.093 1.251 -0.960 1.00 96.81 189 PHE A N 1
ATOM 1491 C CA . PHE A 1 189 ? 4.171 1.769 0.044 1.00 96.81 189 PHE A CA 1
ATOM 1492 C C . PHE A 1 189 ? 2.736 1.756 -0.478 1.00 96.81 189 PHE A C 1
ATOM 1494 O O . PHE A 1 189 ? 2.500 1.696 -1.683 1.00 96.81 189 PHE A O 1
ATOM 1501 N N . GLY A 1 190 ? 1.782 1.833 0.439 1.00 97.50 190 GLY A N 1
ATOM 1502 C CA . GLY A 1 190 ? 0.370 2.025 0.154 1.00 97.50 190 GLY A CA 1
ATOM 1503 C C . GLY A 1 190 ? -0.155 3.329 0.744 1.00 97.50 190 GLY A C 1
ATOM 1504 O O . GLY A 1 190 ? 0.421 3.882 1.680 1.00 97.50 190 GLY A O 1
ATOM 1505 N N . ILE A 1 191 ? -1.270 3.803 0.211 1.00 98.38 191 ILE A N 1
ATOM 1506 C CA . ILE A 1 191 ? -2.173 4.749 0.860 1.00 98.38 191 ILE A CA 1
ATOM 1507 C C . ILE A 1 191 ? -3.511 4.029 0.929 1.00 98.38 191 ILE A C 1
ATOM 1509 O O . ILE A 1 191 ? -4.083 3.685 -0.108 1.00 98.38 191 ILE A O 1
ATOM 1513 N N . ASP A 1 192 ? -3.961 3.730 2.140 1.00 97.94 192 ASP A N 1
ATOM 1514 C CA . ASP A 1 192 ? -5.226 3.029 2.328 1.00 97.94 192 ASP A CA 1
ATOM 1515 C C . ASP A 1 192 ? -6.428 3.971 2.208 1.00 97.94 192 ASP A C 1
ATOM 1517 O O . ASP A 1 192 ? -6.297 5.183 2.034 1.00 97.94 192 ASP A O 1
ATOM 1521 N N . ARG A 1 193 ? -7.623 3.407 2.358 1.00 95.81 193 ARG A N 1
ATOM 1522 C CA . ARG A 1 193 ? -8.903 4.129 2.323 1.00 95.81 193 ARG A CA 1
ATOM 1523 C C . ARG A 1 193 ? -9.101 5.126 3.463 1.00 95.81 193 ARG A C 1
ATOM 1525 O O . ARG A 1 193 ? -9.974 5.985 3.381 1.00 95.81 193 ARG A O 1
ATOM 1532 N N . GLU A 1 194 ? -8.312 5.022 4.526 1.00 95.69 194 GLU A N 1
ATOM 1533 C CA . GLU A 1 194 ? -8.257 5.997 5.617 1.00 95.69 194 GLU A CA 1
ATOM 1534 C C . GLU A 1 194 ? -7.211 7.095 5.363 1.00 95.69 194 GLU A C 1
ATOM 1536 O O . GLU A 1 194 ? -6.896 7.871 6.264 1.00 95.69 194 GLU A O 1
ATOM 1541 N N . GLN A 1 195 ? -6.668 7.151 4.143 1.00 97.38 195 GLN A N 1
ATOM 1542 C CA . GLN A 1 195 ? -5.595 8.034 3.692 1.00 97.38 195 GLN A CA 1
ATOM 1543 C C . GLN A 1 195 ? -4.260 7.764 4.392 1.00 97.38 195 GLN A C 1
ATOM 1545 O O . GLN A 1 195 ? -3.324 8.542 4.246 1.00 97.38 195 GLN A O 1
ATOM 1550 N N . LYS A 1 196 ? -4.114 6.672 5.147 1.00 96.94 196 LYS A N 1
ATOM 1551 C CA . LYS A 1 196 ? -2.898 6.400 5.916 1.00 96.94 196 LYS A CA 1
ATOM 1552 C C . LYS A 1 196 ? -1.810 5.842 5.013 1.00 96.94 196 LYS A C 1
ATOM 1554 O O . LYS A 1 196 ? -2.037 4.911 4.243 1.00 96.94 196 LYS A O 1
ATOM 1559 N N . ILE A 1 197 ? -0.595 6.356 5.183 1.00 97.44 197 ILE A N 1
ATOM 1560 C CA . ILE A 1 197 ? 0.611 5.804 4.564 1.00 97.44 197 ILE A CA 1
ATOM 1561 C C . ILE A 1 197 ? 0.923 4.439 5.188 1.00 97.44 197 ILE A C 1
ATOM 1563 O O . ILE A 1 197 ? 1.082 4.314 6.406 1.00 97.44 197 ILE A O 1
ATOM 1567 N N . ARG A 1 198 ? 1.063 3.420 4.345 1.00 95.31 198 ARG A N 1
ATOM 1568 C CA . ARG A 1 198 ? 1.380 2.036 4.703 1.00 95.31 198 ARG A CA 1
ATOM 1569 C C . ARG A 1 198 ? 2.728 1.650 4.111 1.00 95.31 198 ARG A C 1
ATOM 1571 O O . ARG A 1 198 ? 3.007 1.968 2.961 1.00 95.31 198 ARG A O 1
ATOM 1578 N N . THR A 1 199 ? 3.576 0.991 4.887 1.00 93.25 199 THR A N 1
ATOM 1579 C CA . THR A 1 199 ? 4.831 0.429 4.369 1.00 93.25 199 THR A CA 1
ATOM 1580 C C . THR A 1 199 ? 4.540 -0.924 3.756 1.00 93.25 199 THR A C 1
ATOM 1582 O O . THR A 1 199 ? 3.763 -1.676 4.328 1.00 93.25 199 THR A O 1
ATOM 1585 N N . LEU A 1 200 ? 5.178 -1.232 2.630 1.00 92.69 200 LEU A N 1
ATOM 1586 C CA . LEU A 1 200 ? 5.197 -2.595 2.108 1.00 92.69 200 LEU A CA 1
ATOM 1587 C C . LEU A 1 200 ? 6.496 -3.290 2.509 1.00 92.69 200 LEU A C 1
ATOM 1589 O O . LEU A 1 200 ? 7.526 -2.648 2.738 1.00 92.69 200 LEU A O 1
ATOM 1593 N N . GLY A 1 201 ? 6.437 -4.613 2.585 1.00 88.69 201 GLY A N 1
ATOM 1594 C CA . GLY A 1 201 ? 7.600 -5.465 2.788 1.00 88.69 201 GLY A CA 1
ATOM 1595 C C . GLY A 1 201 ? 8.131 -6.070 1.490 1.00 88.69 201 GLY A C 1
ATOM 1596 O O . GLY A 1 201 ? 7.822 -5.649 0.377 1.00 88.69 201 GLY A O 1
ATOM 1597 N N . TYR A 1 202 ? 8.938 -7.115 1.656 1.00 88.56 202 TYR A N 1
ATOM 1598 C CA . TYR A 1 202 ? 9.140 -8.086 0.587 1.00 88.56 202 TYR A CA 1
ATOM 1599 C C . TYR A 1 202 ? 7.872 -8.923 0.401 1.00 88.56 202 TYR A C 1
ATOM 1601 O O . TYR A 1 202 ? 7.034 -9.006 1.295 1.00 88.56 202 TYR A O 1
ATOM 1609 N N . PHE A 1 203 ? 7.788 -9.626 -0.724 1.00 92.62 203 PHE A N 1
ATOM 1610 C CA . PHE A 1 203 ? 6.634 -10.449 -1.073 1.00 92.62 203 PHE A CA 1
ATOM 1611 C C . PHE A 1 203 ? 6.972 -11.944 -1.170 1.00 92.62 203 PHE A C 1
ATOM 1613 O O . PHE A 1 203 ? 6.589 -12.581 -2.156 1.00 92.62 203 PHE A O 1
ATOM 1620 N N . PRO A 1 204 ? 7.713 -12.544 -0.212 1.00 92.44 204 PRO A N 1
ATOM 1621 C CA . PRO A 1 204 ? 7.979 -13.970 -0.257 1.00 92.44 204 PRO A CA 1
ATOM 1622 C C . PRO A 1 204 ? 6.665 -14.728 -0.104 1.00 92.44 204 PRO A C 1
ATOM 1624 O O . PRO A 1 204 ? 5.848 -14.414 0.760 1.00 92.44 204 PRO A O 1
ATOM 1627 N N . HIS A 1 205 ? 6.473 -15.762 -0.913 1.00 93.75 205 HIS A N 1
ATOM 1628 C CA . HIS A 1 205 ? 5.259 -16.563 -0.838 1.00 93.75 205 HIS A CA 1
ATOM 1629 C C . HIS A 1 205 ? 5.576 -18.049 -0.712 1.00 93.75 205 HIS A C 1
ATOM 1631 O O . HIS A 1 205 ? 6.526 -18.551 -1.313 1.00 93.75 205 HIS A O 1
ATOM 1637 N N . VAL A 1 206 ? 4.743 -18.785 0.028 1.00 93.75 206 VAL A N 1
ATOM 1638 C CA . VAL A 1 206 ? 4.944 -20.220 0.294 1.00 93.75 206 VAL A CA 1
ATOM 1639 C C . VAL A 1 206 ? 4.960 -21.071 -0.979 1.00 93.75 206 VAL A C 1
ATOM 1641 O O . VAL A 1 206 ? 5.694 -22.055 -1.057 1.00 93.75 206 VAL A O 1
ATOM 1644 N N . SER A 1 207 ? 4.220 -20.664 -2.017 1.00 92.94 207 SER A N 1
ATOM 1645 C CA . SER A 1 207 ? 4.269 -21.308 -3.342 1.00 92.94 207 SER A CA 1
ATOM 1646 C C . SER A 1 207 ? 5.599 -21.084 -4.074 1.00 92.94 207 SER A C 1
ATOM 1648 O O . SER A 1 207 ? 5.913 -21.794 -5.025 1.00 92.94 207 SER A O 1
ATOM 1650 N N . GLY A 1 208 ? 6.394 -20.109 -3.632 1.00 93.44 208 GLY A N 1
ATOM 1651 C CA . GLY A 1 208 ? 7.726 -19.797 -4.131 1.00 93.44 208 GLY A CA 1
ATOM 1652 C C . GLY A 1 208 ? 8.852 -20.601 -3.489 1.00 93.44 208 GLY A C 1
ATOM 1653 O O . GLY A 1 208 ? 9.997 -20.173 -3.582 1.00 93.44 208 GLY A O 1
ATOM 1654 N N . TYR A 1 209 ? 8.566 -21.727 -2.828 1.00 96.38 209 TYR A N 1
ATOM 1655 C CA . TYR A 1 209 ? 9.614 -22.545 -2.220 1.00 96.38 209 TYR A CA 1
ATOM 1656 C C . TYR A 1 209 ? 10.652 -23.018 -3.255 1.00 96.38 209 TYR A C 1
ATOM 1658 O O . TYR A 1 209 ? 10.317 -23.684 -4.237 1.00 96.38 209 TYR A O 1
ATOM 1666 N N . SER A 1 210 ? 11.928 -22.740 -2.989 1.00 96.75 210 SER A N 1
ATOM 1667 C CA . SER A 1 210 ? 13.075 -23.195 -3.770 1.00 96.75 210 SER A CA 1
ATOM 1668 C C . SER A 1 210 ? 13.978 -24.084 -2.925 1.00 96.75 210 SER A C 1
ATOM 1670 O O . SER A 1 210 ? 14.594 -23.655 -1.948 1.00 96.75 210 SER A O 1
ATOM 1672 N N . ASN A 1 211 ? 14.128 -25.338 -3.358 1.00 97.06 211 ASN A N 1
ATOM 1673 C CA . ASN A 1 211 ? 15.076 -26.261 -2.740 1.00 97.06 211 ASN A CA 1
ATOM 1674 C C . ASN A 1 211 ? 16.535 -25.800 -2.915 1.00 97.06 211 ASN A C 1
ATOM 1676 O O . ASN A 1 211 ? 17.377 -26.162 -2.097 1.00 97.06 211 ASN A O 1
ATOM 1680 N N . SER A 1 212 ? 16.842 -25.020 -3.962 1.00 96.50 212 SER A N 1
ATOM 1681 C CA . SER A 1 212 ? 18.186 -24.463 -4.179 1.00 96.50 212 SER A CA 1
ATOM 1682 C C . SER A 1 212 ? 18.528 -23.453 -3.087 1.00 96.50 212 SER A C 1
ATOM 1684 O O . SER A 1 212 ? 19.489 -23.670 -2.352 1.00 96.50 212 SER A O 1
ATOM 1686 N N . LEU A 1 213 ? 17.656 -22.457 -2.884 1.00 96.50 213 LEU A N 1
ATOM 1687 C CA . LEU A 1 213 ? 17.794 -21.460 -1.817 1.00 96.50 213 LEU A CA 1
ATOM 1688 C C . LEU A 1 213 ? 17.896 -22.131 -0.440 1.00 96.50 213 LEU A C 1
ATOM 1690 O O . LEU A 1 213 ? 18.829 -21.862 0.313 1.00 96.50 213 LEU A O 1
ATOM 1694 N N . ALA A 1 214 ? 17.001 -23.084 -0.147 1.00 96.62 214 ALA A N 1
ATOM 1695 C CA . ALA A 1 214 ? 17.033 -23.835 1.108 1.00 96.62 214 ALA A CA 1
ATOM 1696 C C . ALA A 1 214 ? 18.360 -24.590 1.311 1.00 96.62 214 ALA A C 1
ATOM 1698 O O . ALA A 1 214 ? 18.935 -24.571 2.398 1.00 96.62 214 ALA A O 1
ATOM 1699 N N . SER A 1 215 ? 18.864 -25.244 0.259 1.00 96.88 215 SER A N 1
ATOM 1700 C CA . SER A 1 215 ? 20.129 -25.991 0.306 1.00 96.88 215 SER A CA 1
ATOM 1701 C C . SER A 1 215 ? 21.350 -25.074 0.431 1.00 96.88 215 SER A C 1
ATOM 1703 O O . SER A 1 215 ? 22.372 -25.500 0.966 1.00 96.88 215 SER A O 1
ATOM 1705 N N . ALA A 1 216 ? 21.248 -23.830 -0.041 1.00 95.19 216 ALA A N 1
ATOM 1706 C CA . ALA A 1 216 ? 22.267 -22.795 0.101 1.00 95.19 216 ALA A CA 1
ATOM 1707 C C . ALA A 1 216 ? 22.257 -22.112 1.484 1.00 95.19 216 ALA A C 1
ATOM 1709 O O . ALA A 1 216 ? 23.165 -21.340 1.784 1.00 95.19 216 ALA A O 1
ATOM 1710 N N . GLY A 1 217 ? 21.274 -22.415 2.342 1.00 94.19 217 GLY A N 1
ATOM 1711 C CA . GLY A 1 217 ? 21.093 -21.749 3.636 1.00 94.19 217 GLY A CA 1
ATOM 1712 C C . GLY A 1 217 ? 20.489 -20.345 3.529 1.00 94.19 217 GLY A C 1
ATOM 1713 O O . GLY A 1 217 ? 20.542 -19.593 4.499 1.00 94.19 217 GLY A O 1
ATOM 1714 N N . GLU A 1 218 ? 19.928 -20.003 2.369 1.00 93.44 218 GLU A N 1
ATOM 1715 C CA . GLU A 1 218 ? 19.235 -18.743 2.112 1.00 93.44 218 GLU A CA 1
ATOM 1716 C C . GLU A 1 218 ? 17.754 -18.833 2.508 1.00 93.44 218 GLU A C 1
ATOM 1718 O O . GLU A 1 218 ? 17.207 -19.916 2.750 1.00 93.44 218 GLU A O 1
ATOM 1723 N N . TRP A 1 219 ? 17.074 -17.683 2.534 1.00 92.06 219 TRP A N 1
ATOM 1724 C CA . TRP A 1 219 ? 15.618 -17.648 2.676 1.00 92.06 219 TRP A CA 1
ATOM 1725 C C . TRP A 1 219 ? 14.953 -18.428 1.524 1.00 92.06 219 TRP A C 1
ATOM 1727 O O . TRP A 1 219 ? 15.157 -18.078 0.360 1.00 92.06 219 TRP A O 1
ATOM 1737 N N . PRO A 1 220 ? 14.161 -19.484 1.799 1.00 95.94 220 PRO A N 1
ATOM 1738 C CA . PRO A 1 220 ? 13.807 -20.458 0.770 1.00 95.94 220 PRO A CA 1
ATOM 1739 C C . PRO A 1 220 ? 12.585 -20.078 -0.070 1.00 95.94 220 PRO A C 1
ATOM 1741 O O . PRO A 1 220 ? 12.216 -20.844 -0.955 1.00 95.94 220 PRO A O 1
ATOM 1744 N N . TYR A 1 221 ? 11.938 -18.944 0.199 1.00 95.75 221 TYR A N 1
ATOM 1745 C CA . TYR A 1 221 ? 10.714 -18.530 -0.486 1.00 95.75 221 TYR A CA 1
ATOM 1746 C C . TYR A 1 221 ? 10.980 -17.334 -1.397 1.00 95.75 221 TYR A C 1
ATOM 1748 O O . TYR A 1 221 ? 11.341 -16.255 -0.931 1.00 95.75 221 TYR A O 1
ATOM 1756 N N . GLU A 1 222 ? 10.786 -17.537 -2.697 1.00 95.56 222 GLU A N 1
ATOM 1757 C CA . GLU A 1 222 ? 10.891 -16.499 -3.722 1.00 95.56 222 GLU A CA 1
ATOM 1758 C C . GLU A 1 222 ? 9.818 -15.418 -3.552 1.00 95.56 222 GLU A C 1
ATOM 1760 O O . GLU A 1 222 ? 8.681 -15.708 -3.158 1.00 95.56 222 GLU A O 1
ATOM 1765 N N . ASN A 1 223 ? 10.171 -14.185 -3.920 1.00 94.38 223 ASN A N 1
ATOM 1766 C CA . ASN A 1 223 ? 9.214 -13.096 -4.030 1.00 94.38 223 ASN A CA 1
ATOM 1767 C C . ASN A 1 223 ? 8.205 -13.374 -5.153 1.00 94.38 223 ASN A C 1
ATOM 1769 O O . ASN A 1 223 ? 8.577 -13.802 -6.248 1.00 94.38 223 ASN A O 1
ATOM 1773 N N . ARG A 1 224 ? 6.929 -13.088 -4.895 1.00 94.38 224 ARG A N 1
ATOM 1774 C CA . ARG A 1 224 ? 5.826 -13.196 -5.850 1.00 94.38 224 ARG A CA 1
ATOM 1775 C C . ARG A 1 224 ? 5.057 -11.886 -5.887 1.00 94.38 224 ARG A C 1
ATOM 1777 O O . ARG A 1 224 ? 4.474 -11.498 -4.883 1.00 94.38 224 ARG A O 1
ATOM 1784 N N . LEU A 1 225 ? 5.019 -11.236 -7.051 1.00 94.38 225 LEU A N 1
ATOM 1785 C CA . LEU A 1 225 ? 4.336 -9.949 -7.212 1.00 94.38 225 LEU A CA 1
ATOM 1786 C C . LEU A 1 225 ? 2.882 -9.993 -6.725 1.00 94.38 225 LEU A C 1
ATOM 1788 O O . LEU A 1 225 ? 2.439 -9.055 -6.072 1.00 94.38 225 LEU A O 1
ATOM 1792 N N . PHE A 1 226 ? 2.160 -11.085 -6.999 1.00 94.62 226 PHE A N 1
ATOM 1793 C CA . PHE A 1 226 ? 0.756 -11.207 -6.609 1.00 94.62 226 PHE A CA 1
ATOM 1794 C C . PHE A 1 226 ? 0.526 -11.089 -5.101 1.00 94.62 226 PHE A C 1
ATOM 1796 O O . PHE A 1 226 ? -0.572 -10.731 -4.704 1.00 94.62 226 PHE A O 1
ATOM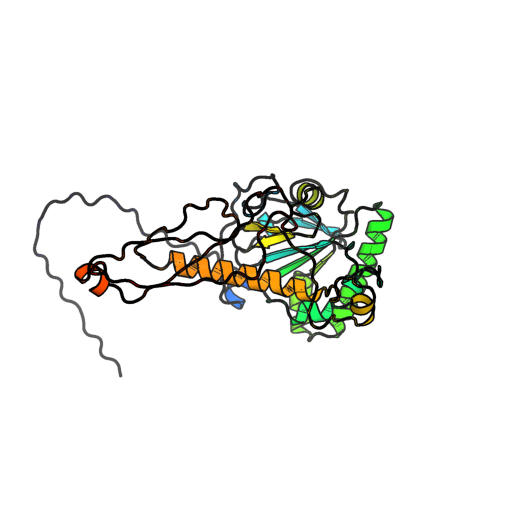 1803 N N . ALA A 1 227 ? 1.525 -11.326 -4.242 1.00 95.06 227 ALA A N 1
ATOM 1804 C CA . ALA A 1 227 ? 1.333 -11.155 -2.803 1.00 95.06 227 ALA A CA 1
ATOM 1805 C C . ALA A 1 227 ? 1.128 -9.677 -2.406 1.00 95.06 227 ALA A C 1
ATOM 1807 O O . ALA A 1 227 ? 0.598 -9.413 -1.333 1.00 95.06 227 ALA A O 1
ATOM 1808 N N . ALA A 1 228 ? 1.425 -8.716 -3.294 1.00 95.56 228 ALA A N 1
ATOM 1809 C CA . ALA A 1 228 ? 0.999 -7.324 -3.137 1.00 95.56 228 ALA A CA 1
ATOM 1810 C C . ALA A 1 228 ? -0.535 -7.144 -3.175 1.00 95.56 228 ALA A C 1
ATOM 1812 O O . ALA A 1 228 ? -1.043 -6.109 -2.746 1.00 95.56 228 ALA A O 1
ATOM 1813 N N . ALA A 1 229 ? -1.294 -8.128 -3.673 1.00 96.75 229 ALA A N 1
ATOM 1814 C CA . ALA A 1 229 ? -2.751 -8.162 -3.541 1.00 96.75 229 ALA A CA 1
ATOM 1815 C C . ALA A 1 229 ? -3.187 -8.211 -2.073 1.00 96.75 229 ALA A C 1
ATOM 1817 O O . ALA A 1 229 ? -4.148 -7.547 -1.688 1.00 96.75 229 ALA A O 1
ATOM 1818 N N . TYR A 1 230 ? -2.449 -8.952 -1.244 1.00 96.06 230 TYR A N 1
ATOM 1819 C CA . TYR A 1 230 ? -2.802 -9.182 0.156 1.00 96.06 230 TYR A CA 1
ATOM 1820 C C . TYR A 1 230 ? -2.698 -7.917 1.008 1.00 96.06 230 TYR A C 1
ATOM 1822 O O . TYR A 1 230 ? -3.393 -7.804 2.012 1.00 96.06 230 TYR A O 1
ATOM 1830 N N . GLU A 1 231 ? -1.915 -6.935 0.567 1.00 96.06 231 GLU A N 1
ATOM 1831 C CA . GLU A 1 231 ? -1.835 -5.611 1.186 1.00 96.06 231 GLU A CA 1
ATOM 1832 C C . GLU A 1 231 ? -3.173 -4.869 1.070 1.00 96.06 231 GLU A C 1
ATOM 1834 O O . GLU A 1 231 ? -3.690 -4.357 2.058 1.00 96.06 231 GLU A O 1
ATOM 1839 N N . ALA A 1 232 ? -3.799 -4.880 -0.113 1.00 95.75 232 ALA A N 1
ATOM 1840 C CA . ALA A 1 232 ? -5.114 -4.265 -0.306 1.00 95.75 232 ALA A CA 1
ATOM 1841 C C . ALA A 1 232 ? -6.199 -4.967 0.528 1.00 95.75 232 ALA A C 1
ATOM 1843 O O . ALA A 1 232 ? -7.021 -4.292 1.149 1.00 95.75 232 ALA A O 1
ATOM 1844 N N . ILE A 1 233 ? -6.153 -6.304 0.593 1.00 96.06 233 ILE A N 1
ATOM 1845 C CA . ILE A 1 233 ? -7.054 -7.109 1.434 1.00 96.06 233 ILE A CA 1
ATOM 1846 C C . ILE A 1 233 ? -6.875 -6.735 2.909 1.00 96.06 233 ILE A C 1
ATOM 1848 O O . ILE A 1 233 ? -7.853 -6.513 3.622 1.00 96.06 233 ILE A O 1
ATOM 1852 N N . TYR A 1 234 ? -5.628 -6.620 3.372 1.00 95.44 234 TYR A N 1
ATOM 1853 C CA . TYR A 1 234 ? -5.328 -6.221 4.744 1.00 95.44 234 TYR A CA 1
ATOM 1854 C C . TYR A 1 234 ? -5.831 -4.803 5.052 1.00 95.44 234 TYR A C 1
ATOM 1856 O O . TYR A 1 234 ? -6.453 -4.579 6.091 1.00 95.44 234 TYR A O 1
ATOM 1864 N N . PHE A 1 235 ? -5.648 -3.852 4.133 1.00 96.94 235 PHE A N 1
ATOM 1865 C CA . PHE A 1 235 ? -6.147 -2.484 4.301 1.00 96.94 235 PHE A CA 1
ATOM 1866 C C . PHE A 1 235 ? -7.679 -2.428 4.343 1.00 96.94 235 PHE A C 1
ATOM 1868 O O . PHE A 1 235 ? -8.247 -1.666 5.127 1.00 96.94 235 PHE A O 1
ATOM 1875 N N . ASN A 1 236 ? -8.357 -3.255 3.543 1.00 96.38 236 ASN A N 1
ATOM 1876 C CA . ASN A 1 236 ? -9.811 -3.391 3.593 1.00 96.38 236 ASN A CA 1
ATOM 1877 C C . ASN A 1 236 ? -10.280 -3.971 4.926 1.00 96.38 236 ASN A C 1
ATOM 1879 O O . ASN A 1 236 ? -11.175 -3.397 5.544 1.00 96.38 236 ASN A O 1
ATOM 1883 N N . PHE A 1 237 ? -9.628 -5.032 5.408 1.00 95.31 237 PHE A N 1
ATOM 1884 C CA . PHE A 1 237 ? -9.906 -5.593 6.727 1.00 95.31 237 PHE A CA 1
ATOM 1885 C C . PHE A 1 237 ? -9.770 -4.540 7.834 1.00 95.31 237 PHE A C 1
ATOM 1887 O O . PHE A 1 237 ? -10.664 -4.415 8.669 1.00 95.31 237 PHE A O 1
ATOM 1894 N N . GLU A 1 238 ? -8.686 -3.755 7.847 1.00 94.50 238 GLU A N 1
ATOM 1895 C CA . GLU A 1 238 ? -8.502 -2.712 8.862 1.00 94.50 238 GLU A CA 1
ATOM 1896 C C . GLU A 1 238 ? -9.578 -1.622 8.777 1.00 94.50 238 GLU A C 1
ATOM 1898 O O . GLU A 1 238 ? -10.103 -1.207 9.813 1.00 94.50 238 GLU A O 1
ATOM 1903 N N . ALA A 1 239 ? -9.945 -1.196 7.565 1.00 94.56 239 ALA A N 1
ATOM 1904 C CA . ALA A 1 239 ? -10.986 -0.196 7.359 1.00 94.56 239 ALA A CA 1
ATOM 1905 C C . ALA A 1 239 ? -12.364 -0.699 7.822 1.00 94.56 239 ALA A C 1
ATOM 1907 O O . ALA A 1 239 ? -13.067 0.010 8.542 1.00 94.56 239 ALA A O 1
ATOM 1908 N N . GLU A 1 240 ? -12.744 -1.924 7.451 1.00 93.81 240 GLU A N 1
ATOM 1909 C CA . GLU A 1 240 ? -13.996 -2.564 7.875 1.00 93.81 240 GLU A CA 1
ATOM 1910 C C . GLU A 1 240 ? -14.034 -2.790 9.386 1.00 93.81 240 GLU A C 1
ATOM 1912 O O . GLU A 1 240 ? -15.044 -2.508 10.034 1.00 93.81 240 GLU A O 1
ATOM 1917 N N . ARG A 1 241 ? -12.918 -3.245 9.969 1.00 93.50 241 ARG A N 1
ATOM 1918 C CA . ARG A 1 241 ? -12.772 -3.381 11.417 1.00 93.50 241 ARG A CA 1
ATOM 1919 C C . ARG A 1 241 ? -12.984 -2.034 12.105 1.00 93.50 241 ARG A C 1
ATOM 1921 O O . ARG A 1 241 ? -13.738 -1.992 13.069 1.00 93.50 241 ARG A O 1
ATOM 1928 N N . GLN A 1 242 ? -12.367 -0.955 11.619 1.00 92.38 242 GLN A N 1
ATOM 1929 C CA . GLN A 1 242 ? -12.523 0.370 12.223 1.00 92.38 242 GLN A CA 1
ATOM 1930 C C . GLN A 1 242 ? -13.965 0.881 12.110 1.00 92.38 242 GLN A C 1
ATOM 1932 O O . GLN A 1 242 ? -14.523 1.299 13.114 1.00 92.38 242 GLN A O 1
ATOM 1937 N N . ILE A 1 243 ? -14.606 0.754 10.940 1.00 91.81 243 ILE A N 1
ATOM 1938 C CA . ILE A 1 243 ? -16.020 1.131 10.748 1.00 91.81 243 ILE A CA 1
ATOM 1939 C C . ILE A 1 243 ? -16.929 0.385 11.727 1.00 91.81 243 ILE A C 1
ATOM 1941 O O . ILE A 1 243 ? -17.826 0.974 12.325 1.00 91.81 243 ILE A O 1
ATOM 1945 N N . ARG A 1 244 ? -16.705 -0.922 11.895 1.00 92.62 244 ARG A N 1
ATOM 1946 C CA . ARG A 1 244 ? -17.473 -1.738 12.835 1.00 92.62 244 ARG A CA 1
ATOM 1947 C C . ARG A 1 244 ? -17.268 -1.277 14.276 1.00 92.62 244 ARG A C 1
ATOM 1949 O O . ARG A 1 244 ? -18.250 -1.202 15.002 1.00 92.62 244 ARG A O 1
ATOM 1956 N N . LEU A 1 245 ? -16.029 -1.000 14.683 1.00 91.81 245 LEU A N 1
ATOM 1957 C CA . LEU A 1 245 ? -15.723 -0.535 16.038 1.00 91.81 245 LEU A CA 1
ATOM 1958 C C . LEU A 1 245 ? -16.337 0.845 16.308 1.00 91.81 245 LEU A C 1
ATOM 1960 O O . LEU A 1 245 ? -16.981 1.017 17.335 1.00 91.81 245 LEU A O 1
ATOM 1964 N N . ASP A 1 246 ? -16.243 1.777 15.356 1.00 91.25 246 ASP A N 1
ATOM 1965 C CA . ASP A 1 246 ? -16.819 3.125 15.470 1.00 91.25 246 ASP A CA 1
ATOM 1966 C C . ASP A 1 246 ? -18.358 3.110 15.573 1.00 91.25 246 ASP A C 1
ATOM 1968 O O . ASP A 1 246 ? -18.962 4.032 16.121 1.00 91.25 246 ASP A O 1
ATOM 1972 N N . ALA A 1 247 ? -19.012 2.066 15.050 1.00 92.75 247 ALA A N 1
ATOM 1973 C CA . ALA A 1 247 ? -20.465 1.902 15.095 1.00 92.75 247 ALA A CA 1
ATOM 1974 C C . ALA A 1 247 ? -20.987 1.299 16.414 1.00 92.75 247 ALA A C 1
ATOM 1976 O O . ALA A 1 247 ? -22.204 1.227 16.613 1.00 92.75 247 ALA A O 1
ATOM 1977 N N . ILE A 1 248 ? -20.100 0.831 17.296 1.00 91.38 248 ILE A N 1
ATOM 1978 C CA . ILE A 1 248 ? -20.467 0.186 18.558 1.00 91.38 248 ILE A CA 1
ATOM 1979 C C . ILE A 1 248 ? -20.262 1.183 19.701 1.00 91.38 248 ILE A C 1
ATOM 1981 O O . ILE A 1 248 ? -19.158 1.663 19.933 1.00 91.38 248 ILE A O 1
ATOM 1985 N N . ASP A 1 249 ? -21.318 1.439 20.475 1.00 90.81 249 ASP A N 1
ATOM 1986 C CA . ASP A 1 249 ? -21.205 2.127 21.767 1.00 90.81 249 ASP A CA 1
ATOM 1987 C C . ASP A 1 249 ? -20.656 1.145 22.815 1.00 90.81 249 ASP A C 1
ATOM 1989 O O . ASP A 1 249 ? -21.401 0.491 23.552 1.00 90.81 249 ASP A O 1
ATOM 1993 N N . ALA A 1 250 ? -19.338 0.941 22.788 1.00 91.69 250 ALA A N 1
ATOM 1994 C CA . ALA A 1 250 ? -18.644 -0.005 23.649 1.00 91.69 250 ALA A CA 1
ATOM 1995 C C . ALA A 1 250 ? -18.195 0.652 24.959 1.00 91.69 250 ALA A C 1
ATOM 1997 O O . ALA A 1 250 ? -17.690 1.774 24.993 1.00 91.69 250 ALA A O 1
ATOM 1998 N N . THR A 1 251 ? -18.272 -0.102 26.058 1.00 91.44 251 THR A N 1
ATOM 1999 C CA . THR A 1 251 ? -17.469 0.224 27.242 1.00 91.44 251 THR A CA 1
ATOM 2000 C C . THR A 1 251 ? -16.032 -0.221 26.985 1.00 91.44 251 THR A C 1
ATOM 2002 O O . THR A 1 251 ? -15.701 -1.394 27.149 1.00 91.44 251 THR A O 1
ATOM 2005 N N . GLU A 1 252 ? -15.181 0.712 26.564 1.00 91.06 252 GLU A N 1
ATOM 2006 C CA . GLU A 1 252 ? -13.765 0.441 26.314 1.00 91.06 252 GLU A CA 1
ATOM 2007 C C . GLU A 1 252 ? -12.967 0.345 27.619 1.00 91.06 252 GLU A C 1
ATOM 2009 O O . GLU A 1 252 ? -13.009 1.234 28.473 1.00 91.06 252 GLU A O 1
ATOM 2014 N N . VAL A 1 253 ? -12.197 -0.736 27.758 1.00 89.12 253 VAL A N 1
ATOM 2015 C CA . VAL A 1 253 ? -11.284 -0.947 28.887 1.00 89.12 253 VAL A CA 1
ATOM 2016 C C . VAL A 1 253 ? -9.860 -1.083 28.339 1.00 89.12 253 VAL A C 1
ATOM 2018 O O . VAL A 1 253 ? -9.492 -2.161 27.869 1.00 89.12 253 VAL A O 1
ATOM 2021 N N . PRO A 1 254 ? -9.044 -0.011 28.360 1.00 88.38 254 PRO A N 1
ATOM 2022 C CA . PRO A 1 254 ? -7.685 -0.070 27.843 1.00 88.38 254 PRO A CA 1
ATOM 2023 C C . PRO A 1 254 ? -6.805 -0.922 28.760 1.00 88.38 254 PRO A C 1
ATOM 2025 O O . PRO A 1 254 ? -6.741 -0.697 29.968 1.00 88.38 254 PRO A O 1
ATOM 2028 N N . VAL A 1 255 ? -6.108 -1.889 28.165 1.00 88.75 255 VAL A N 1
ATOM 2029 C CA . VAL A 1 255 ? -5.171 -2.773 28.877 1.00 88.75 255 VAL A CA 1
ATOM 2030 C C . VAL A 1 255 ? -3.735 -2.299 28.695 1.00 88.75 255 VAL A C 1
ATOM 2032 O O . VAL A 1 255 ? -2.987 -2.175 29.660 1.00 88.75 255 VAL A O 1
ATOM 2035 N N . PHE A 1 256 ? -3.365 -1.994 27.452 1.00 87.69 256 PHE A N 1
ATOM 2036 C CA . PHE A 1 256 ? -2.042 -1.506 27.085 1.00 87.69 256 PHE A CA 1
ATOM 2037 C C . PHE A 1 256 ? -2.131 -0.061 26.596 1.00 87.69 256 PHE A C 1
ATOM 2039 O O . PHE A 1 256 ? -3.045 0.299 25.856 1.00 87.69 256 PHE A O 1
ATOM 2046 N N . GLY A 1 257 ? -1.166 0.766 27.003 1.00 84.94 257 GLY A N 1
ATOM 2047 C CA . GLY A 1 257 ? -1.123 2.199 26.690 1.00 84.94 257 GLY A CA 1
ATOM 2048 C C . GLY A 1 257 ? -0.443 2.556 25.364 1.00 84.94 257 GLY A C 1
ATOM 2049 O O . GLY A 1 257 ? -0.270 3.738 25.079 1.00 84.94 257 GLY A O 1
ATOM 2050 N N . GLY A 1 258 ? -0.040 1.560 24.566 1.00 84.38 258 GLY A N 1
ATOM 2051 C CA . GLY A 1 258 ? 0.749 1.763 23.343 1.00 84.38 258 GLY A CA 1
ATOM 2052 C C . GLY A 1 258 ? 2.261 1.870 23.577 1.00 84.38 258 GLY A C 1
ATOM 2053 O O . GLY A 1 258 ? 2.983 2.347 22.702 1.00 84.38 258 GLY A O 1
ATOM 2054 N N . ASP A 1 259 ? 2.743 1.447 24.747 1.00 88.19 259 ASP A N 1
ATOM 2055 C CA . ASP A 1 259 ? 4.170 1.354 25.045 1.00 88.19 259 ASP A CA 1
ATOM 2056 C C . ASP A 1 259 ? 4.871 0.311 24.163 1.00 88.19 259 ASP A C 1
ATOM 2058 O O . ASP A 1 259 ? 4.276 -0.666 23.703 1.00 88.19 259 ASP A O 1
ATOM 2062 N N . VAL A 1 260 ? 6.174 0.506 23.950 1.00 88.38 260 VAL A N 1
ATOM 2063 C CA . VAL A 1 260 ? 7.004 -0.483 23.258 1.00 88.38 260 VAL A CA 1
ATOM 2064 C C . VAL A 1 260 ? 7.252 -1.655 24.199 1.00 88.38 260 VAL A C 1
ATOM 2066 O O . VAL A 1 260 ? 7.954 -1.511 25.199 1.00 88.38 260 VAL A O 1
ATOM 2069 N N . ILE A 1 261 ? 6.687 -2.811 23.861 1.00 84.56 261 ILE A N 1
ATOM 2070 C CA . ILE A 1 261 ? 6.840 -4.050 24.624 1.00 84.56 261 ILE A CA 1
ATOM 2071 C C . ILE A 1 261 ? 7.991 -4.871 24.036 1.00 84.56 261 ILE A C 1
ATOM 2073 O O . ILE A 1 261 ? 8.012 -5.174 22.841 1.00 84.56 261 ILE A O 1
ATOM 2077 N N . GLU A 1 262 ? 8.945 -5.263 24.881 1.00 80.81 262 GLU A N 1
ATOM 2078 C CA . GLU A 1 262 ? 9.988 -6.224 24.521 1.00 80.81 262 GLU A CA 1
ATOM 2079 C C . GLU A 1 262 ? 9.558 -7.640 24.932 1.00 80.81 262 GLU A C 1
ATOM 2081 O O . GLU A 1 262 ? 9.299 -7.906 26.100 1.00 80.81 262 GLU A O 1
ATOM 2086 N N . GLN A 1 263 ? 9.551 -8.576 23.978 1.00 79.69 263 GLN A N 1
ATOM 2087 C CA . GLN A 1 263 ? 9.128 -9.972 24.168 1.00 79.69 263 GLN A CA 1
ATOM 2088 C C . GLN A 1 263 ? 7.636 -10.129 24.496 1.00 79.69 263 GLN A C 1
ATOM 2090 O O . GLN A 1 263 ? 6.842 -10.272 23.570 1.00 79.69 263 GLN A O 1
ATOM 2095 N N . PHE A 1 264 ? 7.271 -10.157 25.777 1.00 81.75 264 PHE A N 1
ATOM 2096 C CA . PHE A 1 264 ? 5.907 -10.375 26.247 1.00 81.75 264 PHE A CA 1
ATOM 2097 C C . PHE A 1 264 ? 5.618 -9.466 27.440 1.00 81.75 264 PHE A C 1
ATOM 2099 O O . PHE A 1 264 ? 6.499 -9.221 28.260 1.00 81.75 264 PHE A O 1
ATOM 2106 N N . GLU A 1 265 ? 4.376 -9.005 27.533 1.00 86.19 265 GLU A N 1
ATOM 2107 C CA . GLU A 1 265 ? 3.857 -8.234 28.660 1.00 86.19 265 GLU A CA 1
ATOM 2108 C C . GLU A 1 265 ? 2.478 -8.787 29.015 1.00 86.19 265 GLU A C 1
ATOM 2110 O O . GLU A 1 265 ? 1.658 -9.036 28.126 1.00 86.19 265 GLU A O 1
ATOM 2115 N N . ASP A 1 266 ? 2.221 -8.961 30.309 1.00 87.88 266 ASP A N 1
ATOM 2116 C CA . ASP A 1 266 ? 0.908 -9.360 30.798 1.00 87.88 266 ASP A CA 1
ATOM 2117 C C . ASP A 1 266 ? 0.074 -8.119 31.120 1.00 87.88 266 ASP A C 1
ATOM 2119 O O . ASP A 1 266 ? 0.434 -7.285 31.951 1.00 87.88 266 ASP A O 1
ATOM 2123 N N . GLY A 1 267 ? -1.088 -8.025 30.485 1.00 86.94 267 GLY A N 1
ATOM 2124 C CA . GLY A 1 267 ? -2.094 -7.022 30.791 1.00 86.94 267 GLY A CA 1
ATOM 2125 C C . GLY A 1 267 ? -3.132 -7.571 31.765 1.00 86.94 267 GLY A C 1
ATOM 2126 O O . GLY A 1 267 ? -3.647 -8.669 31.567 1.00 86.94 267 GLY A O 1
ATOM 2127 N N . THR A 1 268 ? -3.473 -6.815 32.810 1.00 88.31 268 THR A N 1
ATOM 2128 C CA . THR A 1 268 ? -4.576 -7.161 33.723 1.00 88.31 268 THR A CA 1
ATOM 2129 C C . THR A 1 268 ? -5.637 -6.074 33.687 1.00 88.31 268 THR A C 1
ATOM 2131 O O . THR A 1 268 ? -5.321 -4.894 33.824 1.00 88.31 268 THR A O 1
ATOM 2134 N N . LEU A 1 269 ? -6.899 -6.477 33.552 1.00 87.62 269 LEU A N 1
ATOM 2135 C CA . LEU A 1 269 ? -8.051 -5.584 33.624 1.00 87.62 269 LEU A CA 1
ATOM 2136 C C . LEU A 1 269 ? -9.079 -6.132 34.612 1.00 87.62 269 LEU A C 1
ATOM 2138 O O . LEU A 1 269 ? -9.274 -7.343 34.710 1.00 87.62 269 LEU A O 1
ATOM 2142 N N . ALA A 1 270 ? -9.744 -5.231 35.331 1.00 87.25 270 ALA A N 1
ATOM 2143 C CA . ALA A 1 270 ? -10.906 -5.578 36.134 1.00 87.25 270 ALA A CA 1
ATOM 2144 C C . ALA A 1 270 ? -12.156 -5.484 35.256 1.00 87.25 270 ALA A C 1
ATOM 2146 O O . ALA A 1 270 ? -12.415 -4.441 34.652 1.00 87.25 270 ALA A O 1
ATOM 2147 N N . LEU A 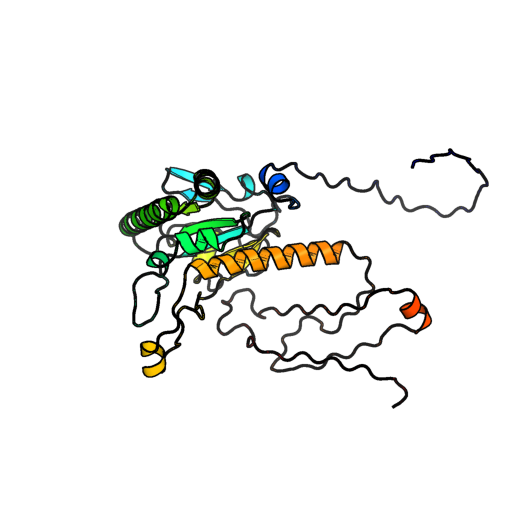1 271 ? -12.927 -6.569 35.187 1.00 86.69 271 LEU A N 1
ATOM 2148 C CA . LEU A 1 271 ? -14.232 -6.538 34.534 1.00 86.69 271 LEU A CA 1
ATOM 2149 C C . LEU A 1 271 ? -15.218 -5.704 35.374 1.00 86.69 271 LEU A C 1
ATOM 2151 O O . LEU A 1 271 ? -15.099 -5.679 36.604 1.00 86.69 271 LEU A O 1
ATOM 2155 N N . PRO A 1 272 ? -16.202 -5.037 34.744 1.00 88.69 272 PRO A N 1
ATOM 2156 C CA . PRO A 1 272 ? -17.291 -4.385 35.463 1.00 88.69 272 PRO A CA 1
ATOM 2157 C C . PRO A 1 272 ? -18.032 -5.335 36.413 1.00 88.69 272 PRO A C 1
ATOM 2159 O O . PRO A 1 272 ? -17.980 -6.559 36.278 1.00 88.69 272 PRO A O 1
ATOM 2162 N N . ASP A 1 273 ? -18.749 -4.770 37.386 1.00 90.06 273 ASP A N 1
ATOM 2163 C CA . ASP A 1 273 ? -19.533 -5.571 38.325 1.00 90.06 273 ASP A CA 1
ATOM 2164 C C . ASP A 1 273 ? -20.595 -6.420 37.600 1.00 90.06 273 ASP A C 1
ATOM 2166 O O . ASP A 1 273 ? -21.026 -6.106 36.490 1.00 90.06 273 ASP A O 1
ATOM 2170 N N . ALA A 1 274 ? -21.052 -7.498 38.241 1.00 91.00 274 ALA A N 1
ATOM 2171 C CA . ALA A 1 274 ? -21.971 -8.451 37.619 1.00 91.00 274 ALA A CA 1
ATOM 2172 C C . ALA A 1 274 ? -23.297 -7.825 37.141 1.00 91.00 274 ALA A C 1
ATOM 2174 O O . ALA A 1 274 ? -23.884 -8.316 36.177 1.00 91.00 274 ALA A O 1
ATOM 2175 N N . GLN A 1 275 ? -23.783 -6.762 37.796 1.00 95.00 275 GLN A N 1
ATOM 2176 C CA . GLN A 1 275 ? -25.002 -6.075 37.369 1.00 95.00 275 GLN A CA 1
ATOM 2177 C C . GLN A 1 275 ? -24.742 -5.285 36.085 1.00 95.00 275 GLN A C 1
ATOM 2179 O O . GLN A 1 275 ? -25.541 -5.380 35.155 1.00 95.00 275 GLN A O 1
ATOM 2184 N N . THR A 1 276 ? -23.617 -4.581 36.002 1.00 93.38 276 THR A N 1
ATOM 2185 C CA . THR A 1 276 ? -23.179 -3.891 34.783 1.00 93.38 276 THR A CA 1
ATOM 2186 C C . THR A 1 276 ? -22.898 -4.883 33.651 1.00 93.38 276 THR A C 1
ATOM 2188 O O . THR A 1 276 ? -23.466 -4.758 32.574 1.00 93.38 276 THR A O 1
ATOM 2191 N N . MET A 1 277 ? -22.130 -5.947 33.902 1.00 91.94 277 MET A N 1
ATOM 2192 C CA . MET A 1 277 ? -21.848 -6.990 32.904 1.00 91.94 277 MET A CA 1
ATOM 2193 C C . MET A 1 277 ? -23.119 -7.659 32.366 1.00 91.94 277 MET A C 1
ATOM 2195 O O . MET A 1 277 ? -23.153 -8.066 31.210 1.00 91.94 277 MET A O 1
ATOM 2199 N N . SER A 1 278 ? -24.185 -7.751 33.172 1.00 94.94 278 SER A N 1
ATOM 2200 C CA . SER A 1 278 ? -25.467 -8.310 32.721 1.00 94.94 278 SER A CA 1
ATOM 2201 C C . SER A 1 278 ? -26.195 -7.456 31.676 1.00 94.94 278 SER A C 1
ATOM 2203 O O . SER A 1 278 ? -27.150 -7.942 31.070 1.00 94.94 278 SER A O 1
ATOM 2205 N N . THR A 1 279 ? -25.770 -6.203 31.461 1.00 95.00 279 THR A N 1
ATOM 2206 C CA . THR A 1 279 ? -26.309 -5.341 30.400 1.00 95.00 279 THR A CA 1
ATOM 2207 C C . THR A 1 279 ? -25.545 -5.465 29.085 1.00 95.00 279 THR A C 1
ATOM 2209 O O . THR A 1 279 ? -25.996 -4.903 28.092 1.00 95.00 279 THR A O 1
ATOM 2212 N N . PHE A 1 280 ? -24.407 -6.161 29.063 1.00 94.25 280 PHE A N 1
ATOM 2213 C CA . PHE A 1 280 ? -23.622 -6.389 27.852 1.00 94.25 280 PHE A CA 1
ATOM 2214 C C . PHE A 1 280 ? -24.046 -7.686 27.159 1.00 94.25 280 PHE A C 1
ATOM 2216 O O . PHE A 1 280 ? -24.446 -8.653 27.809 1.00 94.25 280 PHE A O 1
ATOM 2223 N N . ASP A 1 281 ? -23.931 -7.718 25.834 1.00 93.88 281 ASP A N 1
ATOM 2224 C CA . ASP A 1 281 ? -24.185 -8.916 25.024 1.00 93.88 281 ASP A CA 1
ATOM 2225 C C . ASP A 1 281 ? -22.904 -9.572 24.485 1.00 93.88 281 ASP A C 1
ATOM 2227 O O . ASP A 1 281 ? -22.919 -10.755 24.139 1.00 93.88 281 ASP A O 1
ATOM 2231 N N . THR A 1 282 ? -21.795 -8.828 24.461 1.00 92.12 282 THR A N 1
ATOM 2232 C CA . THR A 1 282 ? -20.554 -9.208 23.785 1.00 92.12 282 THR A CA 1
ATOM 2233 C C . THR A 1 282 ? -19.344 -8.768 24.603 1.00 92.12 282 THR A C 1
ATOM 2235 O O . THR A 1 282 ? -19.315 -7.673 25.160 1.00 92.12 282 THR A O 1
ATOM 2238 N N . MET A 1 283 ? -18.324 -9.627 24.643 1.00 90.06 283 MET A N 1
ATOM 2239 C CA . MET A 1 283 ? -16.968 -9.270 25.054 1.00 90.06 283 MET A CA 1
ATOM 2240 C C . MET A 1 283 ? -16.059 -9.464 23.845 1.00 90.06 283 MET A C 1
ATOM 2242 O O . MET A 1 283 ? -15.951 -10.576 23.326 1.00 90.06 283 MET A O 1
ATOM 2246 N N . GLU A 1 284 ? -15.413 -8.391 23.410 1.00 91.38 284 GLU A N 1
ATOM 2247 C CA . GLU A 1 284 ? -14.445 -8.408 22.320 1.00 91.38 284 GLU A CA 1
ATOM 2248 C C . GLU A 1 284 ? -13.072 -7.999 22.849 1.00 91.38 284 GLU A C 1
ATOM 2250 O O . GLU A 1 284 ? -12.961 -7.113 23.694 1.00 91.38 284 GLU A O 1
ATOM 2255 N N . ILE A 1 285 ? -12.033 -8.672 22.357 1.00 88.56 285 ILE A N 1
ATOM 2256 C CA . ILE A 1 285 ? -10.646 -8.293 22.605 1.00 88.56 285 ILE A CA 1
ATOM 2257 C C . ILE A 1 285 ? -10.061 -7.865 21.282 1.00 88.56 285 ILE A C 1
ATOM 2259 O O . ILE A 1 285 ? -9.992 -8.649 20.335 1.00 88.56 285 ILE A O 1
ATOM 2263 N N . ASP A 1 286 ? -9.611 -6.625 21.267 1.00 88.88 286 ASP A N 1
ATOM 2264 C CA . ASP A 1 286 ? -8.970 -6.027 20.127 1.00 88.88 286 ASP A CA 1
ATOM 2265 C C . ASP A 1 286 ? -7.516 -5.695 20.470 1.00 88.88 286 ASP A C 1
ATOM 2267 O O . ASP A 1 286 ? -7.231 -5.034 21.470 1.00 88.88 286 ASP A O 1
ATOM 2271 N N . ILE A 1 287 ? -6.588 -6.210 19.663 1.00 85.25 287 ILE A N 1
ATOM 2272 C CA . ILE A 1 287 ? -5.151 -6.022 19.860 1.00 85.25 287 ILE A CA 1
ATOM 2273 C C . ILE A 1 287 ? -4.591 -5.362 18.611 1.00 85.25 287 ILE A C 1
ATOM 2275 O O . ILE A 1 287 ? -4.542 -5.964 17.539 1.00 85.25 287 ILE A O 1
ATOM 2279 N N . ARG A 1 288 ? -4.102 -4.135 18.777 1.00 86.19 288 ARG A N 1
ATOM 2280 C CA . ARG A 1 288 ? -3.351 -3.415 17.754 1.00 86.19 288 ARG A CA 1
ATOM 2281 C C . ARG A 1 288 ? -1.867 -3.461 18.089 1.00 86.19 288 ARG A C 1
ATOM 2283 O O . ARG A 1 288 ? -1.437 -2.894 19.089 1.00 86.19 288 ARG A O 1
ATOM 2290 N N . MET A 1 289 ? -1.090 -4.103 17.225 1.00 85.12 289 MET A N 1
ATOM 2291 C CA . MET A 1 289 ? 0.370 -4.098 17.295 1.00 85.12 289 MET A CA 1
ATOM 2292 C C . MET A 1 289 ? 0.914 -3.177 16.204 1.00 85.12 289 MET A C 1
ATOM 2294 O O . MET A 1 289 ? 0.552 -3.314 15.040 1.00 85.12 289 MET A O 1
ATOM 2298 N N . GLU A 1 290 ? 1.780 -2.238 16.579 1.00 86.94 290 GLU A N 1
ATOM 2299 C CA . GLU A 1 290 ? 2.465 -1.348 15.641 1.00 86.94 290 GLU A CA 1
ATOM 2300 C C . GLU A 1 290 ? 3.973 -1.425 15.827 1.00 86.94 290 GLU A C 1
ATOM 2302 O O . GLU A 1 290 ? 4.488 -1.750 16.898 1.00 86.94 290 GLU A O 1
ATOM 2307 N N . CYS A 1 291 ? 4.692 -1.043 14.781 1.00 88.44 291 CYS A N 1
ATOM 2308 C CA . CYS A 1 291 ? 6.126 -0.847 14.864 1.00 88.44 291 CYS A CA 1
ATOM 2309 C C . CYS A 1 291 ? 6.425 0.489 15.573 1.00 88.44 291 CYS A C 1
ATOM 2311 O O . CYS A 1 291 ? 5.835 1.514 15.214 1.00 88.44 291 CYS A O 1
ATOM 2313 N N . PRO A 1 292 ? 7.356 0.511 16.539 1.00 90.00 292 PRO A N 1
ATOM 2314 C CA . PRO A 1 292 ? 7.578 1.642 17.435 1.00 90.00 292 PRO A CA 1
ATOM 2315 C C . PRO A 1 292 ? 8.085 2.899 16.717 1.00 90.00 292 PRO A C 1
ATOM 2317 O O . PRO A 1 292 ? 7.684 4.011 17.060 1.00 90.00 292 PRO A O 1
ATOM 2320 N N . ASP A 1 293 ? 8.948 2.750 15.707 1.00 91.94 293 ASP A N 1
ATOM 2321 C CA . ASP A 1 293 ? 9.468 3.876 14.930 1.00 91.94 293 ASP A CA 1
ATOM 2322 C C . ASP A 1 293 ? 8.686 4.057 13.615 1.00 91.94 293 ASP A C 1
ATOM 2324 O O . ASP A 1 293 ? 8.779 3.254 12.677 1.00 91.94 293 ASP A O 1
ATOM 2328 N N . LYS A 1 294 ? 7.902 5.134 13.525 1.00 92.25 294 LYS A N 1
ATOM 2329 C CA . LYS A 1 294 ? 7.078 5.432 12.340 1.00 92.25 294 LYS A CA 1
ATOM 2330 C C . LYS A 1 294 ? 7.889 5.971 11.153 1.00 92.25 294 LYS A C 1
ATOM 2332 O O . LYS A 1 294 ? 7.345 6.037 10.053 1.00 92.25 294 LYS A O 1
ATOM 2337 N N . ASP A 1 295 ? 9.168 6.301 11.355 1.00 92.81 295 ASP A N 1
ATOM 2338 C CA . ASP A 1 295 ? 10.077 6.799 10.311 1.00 92.81 295 ASP A CA 1
ATOM 2339 C C . ASP A 1 295 ? 10.915 5.690 9.653 1.00 92.81 295 ASP A C 1
ATOM 2341 O O . ASP A 1 295 ? 11.608 5.927 8.660 1.00 92.81 295 ASP A O 1
ATOM 2345 N N . LYS A 1 296 ? 10.884 4.464 10.188 1.00 91.19 296 LYS A N 1
ATOM 2346 C CA . LYS A 1 296 ? 11.709 3.344 9.703 1.00 91.19 296 LYS A CA 1
ATOM 2347 C C . LYS A 1 296 ? 10.945 2.382 8.800 1.00 91.19 296 LYS A C 1
ATOM 2349 O O . LYS A 1 296 ? 9.729 2.439 8.706 1.00 91.19 296 LYS A O 1
ATOM 2354 N N . ALA A 1 297 ? 11.650 1.467 8.141 1.00 86.75 297 ALA A N 1
ATOM 2355 C CA . ALA A 1 297 ? 11.018 0.292 7.533 1.00 86.75 297 ALA A CA 1
ATOM 2356 C C . ALA A 1 297 ? 10.411 -0.608 8.626 1.00 86.75 297 ALA A C 1
ATOM 2358 O O . ALA A 1 297 ? 10.647 -0.385 9.813 1.00 86.75 297 ALA A O 1
ATOM 2359 N N . GLU A 1 298 ? 9.647 -1.631 8.247 1.00 86.56 298 GLU A N 1
ATOM 2360 C CA . GLU A 1 298 ? 9.210 -2.655 9.209 1.00 86.56 298 GLU A CA 1
ATOM 2361 C C . GLU A 1 298 ? 10.354 -3.577 9.643 1.00 86.56 298 GLU A C 1
ATOM 2363 O O . GLU A 1 298 ? 10.496 -3.934 10.815 1.00 86.56 298 GLU A O 1
ATOM 2368 N N . ILE A 1 299 ? 11.232 -3.902 8.694 1.00 82.38 299 ILE A N 1
ATOM 2369 C CA . ILE A 1 299 ? 12.386 -4.772 8.906 1.00 82.38 299 ILE A CA 1
ATOM 2370 C C . ILE A 1 299 ? 13.304 -4.175 9.978 1.00 82.38 299 ILE A C 1
ATOM 2372 O O . ILE A 1 299 ? 13.839 -3.077 9.818 1.00 82.38 299 ILE A O 1
ATOM 2376 N N . GLY A 1 300 ? 13.509 -4.927 11.062 1.00 84.12 300 GLY A N 1
ATOM 2377 C CA . GLY A 1 300 ? 14.351 -4.519 12.192 1.00 84.12 300 GLY A CA 1
ATOM 2378 C C . GLY A 1 300 ? 13.735 -3.442 13.090 1.00 84.12 300 GLY A C 1
ATOM 2379 O O . GLY A 1 300 ? 14.431 -2.908 13.950 1.00 84.12 300 GLY A O 1
ATOM 2380 N N . ASN A 1 301 ? 12.461 -3.114 12.887 1.00 88.25 301 ASN A N 1
ATOM 2381 C CA . ASN A 1 301 ? 11.713 -2.150 13.684 1.00 88.25 301 ASN A CA 1
ATOM 2382 C C . ASN A 1 301 ? 10.532 -2.817 14.396 1.00 88.25 301 ASN A C 1
ATOM 2384 O O . ASN A 1 301 ? 10.303 -2.551 15.568 1.00 88.25 301 ASN A O 1
ATOM 2388 N N . CYS A 1 302 ? 9.806 -3.694 13.703 1.00 85.81 302 CYS A N 1
ATOM 2389 C CA . CYS A 1 302 ? 8.662 -4.412 14.260 1.00 85.81 302 CYS A CA 1
ATOM 2390 C C . CYS A 1 302 ? 9.101 -5.679 15.006 1.00 85.81 302 CYS A C 1
ATOM 2392 O O . CYS A 1 302 ? 10.150 -6.262 14.710 1.00 85.81 302 CYS A O 1
ATOM 2394 N N . GLY A 1 303 ? 8.268 -6.108 15.955 1.00 79.00 303 GLY A N 1
ATOM 2395 C CA . GLY A 1 303 ? 8.394 -7.401 16.621 1.00 79.00 303 GLY A CA 1
ATOM 2396 C C . GLY A 1 303 ? 8.260 -8.593 15.661 1.00 79.00 303 GLY A C 1
ATOM 2397 O O . GLY A 1 303 ? 7.917 -8.432 14.491 1.00 79.00 303 GLY A O 1
ATOM 2398 N N . ALA A 1 304 ? 8.560 -9.799 16.150 1.00 73.06 304 ALA A N 1
ATOM 2399 C CA . ALA A 1 304 ? 8.349 -11.036 15.395 1.00 73.06 304 ALA A CA 1
ATOM 2400 C C . ALA A 1 304 ? 6.851 -11.264 15.107 1.00 73.06 304 ALA A C 1
ATOM 2402 O O . ALA A 1 304 ? 5.995 -10.624 15.691 1.00 73.06 304 ALA A O 1
ATOM 2403 N N . TRP A 1 305 ? 6.513 -12.163 14.187 1.00 63.34 305 TRP A N 1
ATOM 2404 C CA . TRP A 1 305 ? 5.143 -12.290 13.664 1.00 63.34 305 TRP A CA 1
ATOM 2405 C C . TRP A 1 305 ? 4.366 -13.436 14.344 1.00 63.34 305 TRP A C 1
ATOM 2407 O O . TRP A 1 305 ? 3.192 -13.644 14.052 1.00 63.34 305 TRP A O 1
ATOM 2417 N N . ASP A 1 306 ? 5.009 -14.194 15.241 1.00 61.25 306 ASP A N 1
ATOM 2418 C CA . ASP A 1 306 ? 4.497 -15.420 15.864 1.00 61.25 306 ASP A CA 1
ATOM 2419 C C . ASP A 1 306 ? 4.236 -15.264 17.371 1.00 61.25 306 ASP A C 1
ATOM 2421 O O . ASP A 1 306 ? 4.750 -16.005 18.210 1.00 61.25 306 ASP A O 1
ATOM 2425 N N . TYR A 1 307 ? 3.393 -14.302 17.738 1.00 69.50 307 TYR A N 1
ATOM 2426 C CA . TYR A 1 307 ? 3.003 -14.133 19.135 1.00 69.50 307 TYR A CA 1
ATOM 2427 C C . TYR A 1 307 ? 1.874 -15.083 19.541 1.00 69.50 307 TYR A C 1
ATOM 2429 O O . TYR A 1 307 ? 0.869 -15.241 18.845 1.00 69.50 307 TYR A O 1
ATOM 2437 N N . LEU A 1 308 ? 2.025 -15.690 20.717 1.00 76.50 308 LEU A N 1
ATOM 2438 C CA . LEU A 1 308 ? 0.947 -16.388 21.406 1.00 76.50 308 LEU A CA 1
ATOM 2439 C C . LEU A 1 308 ? 0.265 -15.403 22.354 1.00 76.50 308 LEU A C 1
ATOM 2441 O O . LEU A 1 308 ? 0.878 -14.939 23.312 1.00 76.50 308 LEU A O 1
ATOM 2445 N N . ALA A 1 309 ? -1.007 -15.105 22.096 1.00 78.25 309 ALA A N 1
ATOM 2446 C CA . ALA A 1 309 ? -1.846 -14.346 23.013 1.00 78.25 309 ALA A CA 1
ATOM 2447 C C . ALA A 1 309 ? -2.693 -15.316 23.845 1.00 78.25 309 ALA A C 1
ATOM 2449 O O . ALA A 1 309 ? -3.448 -16.130 23.305 1.00 78.25 309 ALA A O 1
ATOM 2450 N N . HIS A 1 310 ? -2.564 -15.233 25.166 1.00 85.25 310 HIS A N 1
ATOM 2451 C CA . HIS A 1 310 ? -3.338 -16.029 26.110 1.00 85.25 310 HIS A CA 1
ATOM 2452 C C . HIS A 1 310 ? -4.212 -15.114 26.963 1.00 85.25 310 HIS A C 1
ATOM 2454 O O . HIS A 1 310 ? -3.772 -14.058 27.405 1.00 85.25 310 HIS A O 1
ATOM 2460 N N . MET A 1 311 ? -5.449 -15.543 27.210 1.00 86.50 311 MET A N 1
ATOM 2461 C CA . MET A 1 311 ? -6.353 -14.889 28.147 1.00 86.50 311 MET A CA 1
ATOM 2462 C C . MET A 1 311 ? -6.705 -15.871 29.256 1.00 86.50 311 MET A C 1
ATOM 2464 O O . MET A 1 311 ? -7.065 -17.022 28.994 1.00 86.50 311 MET A O 1
ATOM 2468 N N . TRP A 1 312 ? -6.666 -15.378 30.488 1.00 88.50 312 TRP A N 1
ATOM 2469 C CA . TRP A 1 312 ? -7.141 -16.094 31.658 1.00 88.50 312 TRP A CA 1
ATOM 2470 C C . TRP A 1 312 ? -8.180 -15.251 32.388 1.00 88.50 312 TRP A C 1
ATOM 2472 O O . TRP A 1 312 ? -8.023 -14.041 32.520 1.00 88.50 312 TRP A O 1
ATOM 2482 N N . LEU A 1 313 ? -9.236 -15.909 32.860 1.00 86.06 313 LEU A N 1
ATOM 2483 C CA . LEU A 1 313 ? -10.264 -15.311 33.701 1.00 86.06 313 LEU A CA 1
ATOM 2484 C C . LEU A 1 313 ? -10.117 -15.875 35.113 1.00 86.06 313 LEU A C 1
ATOM 2486 O O . LEU A 1 313 ? -10.093 -17.097 35.289 1.00 86.06 313 LEU A O 1
ATOM 2490 N N . TYR A 1 314 ? -10.033 -14.986 36.097 1.00 83.38 314 TYR A N 1
ATOM 2491 C CA . TYR A 1 314 ? -9.895 -15.330 37.507 1.00 83.38 314 TYR A CA 1
ATOM 2492 C C . TYR A 1 314 ? -11.042 -14.707 38.304 1.00 83.38 314 TYR A C 1
ATOM 2494 O O . TYR A 1 314 ? -11.467 -13.593 38.005 1.00 83.38 314 TYR A O 1
ATOM 2502 N N . ASP A 1 315 ? -11.517 -15.417 39.327 1.00 81.06 315 ASP A N 1
ATOM 2503 C CA . ASP A 1 315 ? -12.333 -14.813 40.379 1.00 81.06 315 ASP A CA 1
ATOM 2504 C C . ASP A 1 315 ? -11.395 -14.206 41.427 1.00 81.06 315 ASP A C 1
ATOM 2506 O O . ASP A 1 315 ? -10.469 -14.883 41.875 1.00 81.06 315 ASP A O 1
ATOM 2510 N N . ASP A 1 316 ? -11.700 -13.000 41.915 1.00 66.25 316 ASP A N 1
ATOM 2511 C CA . ASP A 1 316 ? -10.989 -12.336 43.030 1.00 66.25 316 ASP A CA 1
ATOM 2512 C C . ASP A 1 316 ? -10.952 -13.168 44.334 1.00 66.25 316 ASP A C 1
ATOM 2514 O O . ASP A 1 316 ? -10.311 -12.797 45.317 1.00 66.25 316 ASP A O 1
ATOM 2518 N N . ALA A 1 317 ? -11.667 -14.295 44.378 1.00 57.81 317 ALA A N 1
ATOM 2519 C CA . ALA A 1 317 ? -11.769 -15.174 45.533 1.00 57.81 317 ALA A CA 1
ATOM 2520 C C . ALA A 1 317 ? -10.601 -16.173 45.703 1.00 57.81 317 ALA A C 1
ATOM 2522 O O . ALA A 1 317 ? -10.695 -17.007 46.607 1.00 57.81 317 ALA A O 1
ATOM 2523 N N . ASN A 1 318 ? -9.529 -16.114 44.895 1.00 41.62 318 ASN A N 1
ATOM 2524 C CA . ASN A 1 318 ? -8.332 -16.962 45.053 1.00 41.62 318 ASN A CA 1
ATOM 2525 C C . ASN A 1 318 ? -7.009 -16.210 44.882 1.00 41.62 318 ASN A C 1
ATOM 2527 O O . ASN A 1 318 ? -6.723 -15.771 43.750 1.00 41.62 318 ASN A O 1
#

Sequence (318 aa):
MYQVLLSSLWFLGCSDKEAEDTGPPQEEVQTDHPICNALDLPTRPYDSTGPQMFRRHQPAGDFSVPLRDGSTWTLSEKWTGCENYIFLPHWFSISPEKPETYWSTGVLDLLIESDLNVHYFFVPARTSQEDADALGAQMEEWIEEAMLGLTENQAKWWRDRLHVVGASSSDISGLLGDGFASSVGSYGFGIDREQKIRTLGYFPHVSGYSNSLASAGEWPYENRLFAAAYEAIYFNFEAERQIRLDAIDATEVPVFGGDVIEQFEDGTLALPDAQTMSTFDTMEIDIRMECPDKDKAEIGNCGAWDYLAHMWLYDDAN

Radius of gyration: 24.84 Å; chains: 1; bounding box: 74×49×68 Å